Protein AF-A4XQH1-F1 (afdb_monomer)

Radius of gyration: 24.54 Å; Cα contacts (8 Å, |Δi|>4): 370; chains: 1; bounding box: 74×40×65 Å

Organism: Ectopseudomonas mendocina (strain ymp) (NCBI:txid399739)

Sequence (300 aa):
MSRAIDTLPGAAQSHDAGIDNSQALKWLDEQASRHRELLLILDPLAEPNPVQQVFAEGLAEGYVNMYLGTEFAALSSVAPWLINLADSGSECLRSLLDAPARNWGWLASVEGFDLSKCTLHWQERMLIEDGGQRSLYRFQDSRVIAHHLAHLEADQRAILLGPLAAALCWNGETWAAFENPTPGQYLRPFPTPWLDIPDPVPVSRQVRHHNLLQWLWQAYPDETARLAESVHLNDWLEQQLTQAECWGWREPEQIRFLLRHQLLPELSSHPAWSAKAGEHPEQHYLRCRDVIGTAQWAWA

Solvent-accessible surface area (backbone atoms only — not comparable to full-atom values): 17370 Å² total; per-residue (Å²): 141,80,88,83,85,88,77,82,84,72,79,79,77,75,79,82,69,75,79,76,46,66,62,52,54,51,49,52,55,54,36,55,75,68,71,34,48,45,32,38,32,29,21,44,80,18,74,76,44,43,59,62,53,42,56,74,70,68,34,61,73,44,74,46,55,64,21,58,97,48,98,49,40,92,51,47,86,66,29,42,31,43,29,36,49,70,55,95,82,37,68,67,59,51,55,48,64,71,43,51,92,47,40,40,21,35,41,33,28,22,73,77,87,49,70,67,61,54,49,52,57,49,56,73,57,30,63,43,77,56,97,91,43,78,47,74,52,62,68,30,38,14,44,57,40,32,53,38,57,71,75,41,53,68,70,56,34,14,60,74,51,16,59,31,36,29,40,41,23,36,58,85,86,50,66,44,77,46,79,28,88,55,52,35,88,70,64,85,88,69,88,65,70,62,76,74,54,78,68,57,68,72,55,48,51,51,54,51,51,52,53,49,53,52,47,40,55,71,77,37,46,68,47,46,51,59,44,48,76,77,44,62,57,70,63,52,51,51,50,53,51,53,52,31,54,76,50,62,53,77,52,71,67,55,52,54,52,49,52,64,44,51,50,36,76,84,52,51,75,40,75,66,77,59,77,57,92,92,57,50,46,66,60,46,50,53,51,33,52,53,55,53,52,57,54,56,67,77,77,109

Mean predicted aligned error: 10.33 Å

Structure (mmCIF, N/CA/C/O backbone):
data_AF-A4XQH1-F1
#
_entry.id   AF-A4XQH1-F1
#
loop_
_atom_site.group_PDB
_atom_site.id
_atom_site.type_symbol
_atom_site.label_atom_id
_atom_site.label_alt_id
_atom_site.label_comp_id
_atom_site.label_asym_id
_atom_site.label_entity_id
_atom_site.label_seq_id
_atom_site.pdbx_PDB_ins_code
_atom_site.Cartn_x
_atom_site.Cartn_y
_atom_site.Cartn_z
_atom_site.occupancy
_atom_site.B_iso_or_equiv
_atom_site.auth_seq_id
_atom_site.auth_comp_id
_atom_site.auth_asym_id
_atom_site.auth_atom_id
_atom_site.pdbx_PDB_model_num
ATOM 1 N N . MET A 1 1 ? 51.609 18.914 9.834 1.00 30.36 1 MET A N 1
ATOM 2 C CA . MET A 1 1 ? 51.229 19.996 8.891 1.00 30.36 1 MET A CA 1
ATOM 3 C C . MET A 1 1 ? 51.017 19.334 7.536 1.00 30.36 1 MET A C 1
ATOM 5 O O . MET A 1 1 ? 51.879 18.553 7.183 1.00 30.36 1 MET A O 1
ATOM 9 N N . SER A 1 2 ? 49.994 19.537 6.715 1.00 25.75 2 SER A N 1
ATOM 10 C CA . SER A 1 2 ? 48.677 20.176 6.777 1.00 25.75 2 SER A CA 1
ATOM 11 C C . SER A 1 2 ? 48.049 19.908 5.392 1.00 25.75 2 SER A C 1
ATOM 13 O O . SER A 1 2 ? 48.752 20.146 4.416 1.00 25.75 2 SER A O 1
ATOM 15 N N . ARG A 1 3 ? 46.761 19.514 5.340 1.00 23.67 3 ARG A N 1
ATOM 16 C CA . ARG A 1 3 ? 45.811 19.587 4.192 1.00 23.67 3 ARG A CA 1
ATOM 17 C C . ARG A 1 3 ? 46.103 18.703 2.953 1.00 23.67 3 ARG A C 1
ATOM 19 O O . ARG A 1 3 ? 47.250 18.434 2.651 1.00 23.67 3 ARG A O 1
ATOM 26 N N . ALA A 1 4 ? 45.125 18.208 2.190 1.00 24.48 4 ALA A N 1
ATOM 27 C CA . ALA A 1 4 ? 43.692 18.491 2.093 1.00 24.48 4 ALA A CA 1
ATOM 28 C C . ALA A 1 4 ? 42.924 17.210 1.701 1.00 24.48 4 ALA A C 1
ATOM 30 O O . ALA A 1 4 ? 43.428 16.401 0.926 1.00 24.48 4 ALA A O 1
ATOM 31 N N . ILE A 1 5 ? 41.715 17.056 2.242 1.00 28.69 5 ILE A N 1
ATOM 32 C CA . ILE A 1 5 ? 40.691 16.106 1.796 1.00 28.69 5 ILE A CA 1
ATOM 33 C C . ILE A 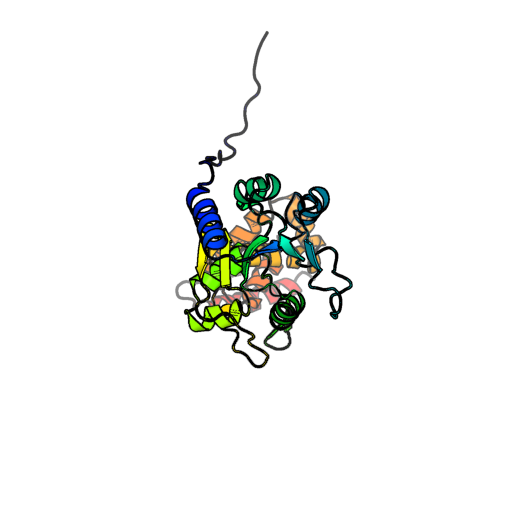1 5 ? 39.740 16.925 0.926 1.00 28.69 5 ILE A C 1
ATOM 35 O O . ILE A 1 5 ? 39.153 17.883 1.431 1.00 28.69 5 ILE A O 1
ATOM 39 N N . ASP A 1 6 ? 39.628 16.579 -0.355 1.00 26.94 6 ASP A N 1
ATOM 40 C CA . ASP A 1 6 ? 38.625 17.164 -1.241 1.00 26.94 6 ASP A CA 1
ATOM 41 C C . ASP A 1 6 ? 37.318 16.380 -1.156 1.00 26.94 6 ASP A C 1
ATOM 43 O O . ASP A 1 6 ? 37.275 15.150 -1.110 1.00 26.94 6 ASP A O 1
ATOM 47 N N . THR A 1 7 ? 36.256 17.165 -1.051 1.00 27.05 7 THR A N 1
ATOM 48 C CA . THR A 1 7 ? 34.908 16.789 -0.642 1.00 27.05 7 THR A CA 1
ATOM 49 C C . THR A 1 7 ? 34.079 16.550 -1.901 1.00 27.05 7 THR A C 1
ATOM 51 O O . THR A 1 7 ? 34.065 17.394 -2.795 1.00 27.05 7 THR A O 1
ATOM 54 N N . LEU A 1 8 ? 33.385 15.413 -1.980 1.00 26.12 8 LEU A N 1
ATOM 55 C CA . LEU A 1 8 ? 32.389 15.153 -3.023 1.00 26.12 8 LEU A CA 1
ATOM 56 C C . LEU A 1 8 ? 31.203 16.130 -2.880 1.00 26.12 8 LEU A C 1
ATOM 58 O O . LEU A 1 8 ? 30.804 16.437 -1.752 1.00 26.12 8 LEU A O 1
ATOM 62 N N . PRO A 1 9 ? 30.618 16.624 -3.985 1.00 30.55 9 PRO A N 1
ATOM 63 C CA . PRO A 1 9 ? 29.538 17.594 -3.925 1.00 30.55 9 PRO A CA 1
ATOM 64 C C . PRO A 1 9 ? 28.197 16.926 -3.588 1.00 30.55 9 PRO A C 1
ATOM 66 O O . PRO A 1 9 ? 27.726 16.046 -4.299 1.00 30.55 9 PRO A O 1
ATOM 69 N N . GLY A 1 10 ? 27.577 17.422 -2.515 1.00 24.92 10 GLY A N 1
ATOM 70 C CA . GLY A 1 10 ? 26.135 17.647 -2.416 1.00 24.92 10 GLY A CA 1
ATOM 71 C C . GLY A 1 10 ? 25.221 16.433 -2.546 1.00 24.92 10 GLY A C 1
ATOM 72 O O . GLY A 1 10 ? 24.449 16.350 -3.495 1.00 24.92 10 GLY A O 1
ATOM 73 N N . ALA A 1 11 ? 25.191 15.580 -1.518 1.00 30.11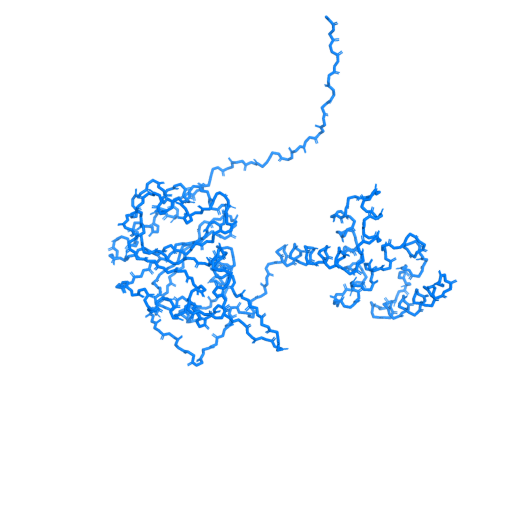 11 ALA A N 1
ATOM 74 C CA . ALA A 1 11 ? 23.929 14.945 -1.154 1.00 30.11 11 ALA A CA 1
ATOM 75 C C . ALA A 1 11 ? 22.918 16.071 -0.897 1.00 30.11 11 ALA A C 1
ATOM 77 O O . ALA A 1 11 ? 23.155 16.935 -0.046 1.00 30.11 11 ALA A O 1
ATOM 78 N N . ALA A 1 12 ? 21.840 16.103 -1.678 1.00 31.53 12 ALA A N 1
ATOM 79 C CA . ALA A 1 12 ? 20.713 16.976 -1.420 1.00 31.53 12 ALA A CA 1
ATOM 80 C C . ALA A 1 12 ? 20.275 16.750 0.031 1.00 31.53 12 ALA A C 1
ATOM 82 O O . ALA A 1 12 ? 19.808 15.672 0.393 1.00 31.53 12 ALA A O 1
ATOM 83 N N . GLN A 1 13 ? 20.496 17.759 0.869 1.00 30.92 13 GLN A N 1
ATOM 84 C CA . GLN A 1 13 ? 19.906 17.836 2.192 1.00 30.92 13 GLN A CA 1
ATOM 85 C C . GLN A 1 13 ? 18.395 17.880 1.976 1.00 30.92 13 GLN A C 1
ATOM 87 O O . GLN A 1 13 ? 17.848 18.906 1.565 1.00 30.92 13 GLN A O 1
ATOM 92 N N . SER A 1 14 ? 17.729 16.748 2.195 1.00 34.84 14 SER A N 1
ATOM 93 C CA . SER A 1 14 ? 16.295 16.726 2.428 1.00 34.84 14 SER A CA 1
ATOM 94 C C . SER A 1 14 ? 16.040 17.648 3.616 1.00 34.84 14 SER A C 1
ATOM 96 O O . SER A 1 14 ? 16.505 17.378 4.723 1.00 34.84 14 SER A O 1
ATOM 98 N N . HIS A 1 15 ? 15.383 18.776 3.360 1.00 34.28 15 HIS A N 1
ATOM 99 C CA . HIS A 1 15 ? 14.863 19.639 4.406 1.00 34.28 15 HIS A CA 1
ATOM 100 C C . HIS A 1 15 ? 13.924 18.798 5.273 1.00 34.28 15 HIS A C 1
ATOM 102 O O . HIS A 1 15 ? 12.833 18.442 4.836 1.00 34.28 15 HIS A O 1
ATOM 108 N N . ASP A 1 16 ? 14.366 18.480 6.485 1.00 39.19 16 ASP A N 1
ATOM 109 C CA . ASP A 1 16 ? 13.540 17.912 7.544 1.00 39.19 16 ASP A CA 1
ATOM 110 C C . ASP A 1 16 ? 12.663 19.046 8.099 1.00 39.19 16 ASP A C 1
ATOM 112 O O . ASP A 1 16 ? 12.921 19.639 9.147 1.00 39.19 16 ASP A O 1
ATOM 116 N N . ALA A 1 17 ? 11.680 19.470 7.301 1.00 52.22 17 ALA A N 1
ATOM 117 C CA . ALA A 1 17 ? 10.546 20.208 7.826 1.00 52.22 17 ALA A CA 1
ATOM 118 C C . ALA A 1 17 ? 9.764 19.197 8.666 1.00 52.22 17 ALA A C 1
ATOM 120 O O . ALA A 1 17 ? 9.204 18.255 8.111 1.00 52.22 17 ALA A O 1
ATOM 121 N N . GLY A 1 18 ? 9.808 19.348 9.994 1.00 69.00 18 GLY A N 1
ATOM 122 C CA . GLY A 1 18 ? 9.152 18.423 10.916 1.00 69.00 18 GLY A CA 1
ATOM 123 C C . GLY A 1 18 ? 7.719 18.131 10.473 1.00 69.00 18 GLY A C 1
ATOM 124 O O . GLY A 1 18 ? 6.972 19.048 10.130 1.00 69.00 18 GLY A O 1
ATOM 125 N N . ILE A 1 19 ? 7.370 16.847 10.433 1.00 81.19 19 ILE A N 1
ATOM 126 C CA . ILE A 1 19 ? 6.056 16.372 9.998 1.00 81.19 19 ILE A CA 1
ATOM 127 C C . ILE A 1 19 ? 4.986 16.999 10.900 1.00 81.19 19 ILE A C 1
ATOM 129 O O . ILE A 1 19 ? 5.032 16.861 12.123 1.00 81.19 19 ILE A O 1
ATOM 133 N N . ASP A 1 20 ? 4.032 17.717 10.301 1.00 88.25 20 ASP A N 1
ATOM 134 C CA . ASP A 1 20 ? 2.927 18.325 11.041 1.00 88.25 20 ASP A CA 1
ATOM 135 C C . ASP A 1 20 ? 1.872 17.268 11.391 1.00 88.25 20 ASP A C 1
ATOM 137 O O . ASP A 1 20 ? 1.108 16.800 10.543 1.00 88.25 20 ASP A O 1
ATOM 141 N N . ASN A 1 21 ? 1.819 16.925 12.676 1.00 91.06 21 ASN A N 1
ATOM 142 C CA . ASN A 1 21 ? 0.888 15.945 13.224 1.00 91.06 21 ASN A CA 1
ATOM 143 C C . ASN A 1 21 ? -0.410 16.548 13.763 1.00 91.06 21 ASN A C 1
ATOM 145 O O . ASN A 1 21 ? -1.250 15.811 14.280 1.00 91.06 21 ASN A O 1
ATOM 149 N N . SER A 1 22 ? -0.629 17.858 13.620 1.00 91.88 22 SER A N 1
ATOM 150 C CA . SER A 1 22 ? -1.836 18.526 14.121 1.00 91.88 22 SER A CA 1
ATOM 151 C C . SER A 1 22 ? -3.127 17.889 13.591 1.00 91.88 22 SER A C 1
ATOM 153 O O . SER A 1 22 ? -4.055 17.639 14.362 1.00 91.88 22 SER A O 1
ATOM 155 N N . GLN A 1 23 ? -3.166 17.545 12.301 1.00 93.69 23 GLN A N 1
ATOM 156 C CA . GLN A 1 23 ? -4.311 16.884 11.670 1.00 93.69 23 GLN A CA 1
ATOM 157 C C . GLN A 1 23 ? -4.538 15.463 12.209 1.00 93.69 23 GLN A C 1
ATOM 159 O O . GLN A 1 23 ? -5.684 15.076 12.438 1.00 93.69 23 GLN A O 1
ATOM 164 N N . ALA A 1 24 ? -3.468 14.695 12.432 1.00 96.38 24 ALA A N 1
ATOM 165 C CA . ALA A 1 24 ? -3.556 13.341 12.974 1.00 96.38 24 ALA A CA 1
ATOM 166 C C . ALA A 1 24 ? -4.056 13.345 14.424 1.00 96.38 24 ALA A C 1
ATOM 168 O O . ALA A 1 24 ? -4.976 12.604 14.765 1.00 96.38 24 ALA A O 1
ATOM 169 N N . LEU A 1 25 ? -3.500 14.226 15.259 1.00 95.56 25 LEU A N 1
ATOM 170 C CA . LEU A 1 25 ? -3.909 14.374 16.656 1.00 95.56 25 LEU A CA 1
ATOM 171 C C . LEU A 1 25 ? -5.368 14.830 16.763 1.00 95.56 25 LEU A C 1
ATOM 173 O O . LEU A 1 25 ? -6.143 14.234 17.505 1.00 95.56 25 LEU A O 1
ATOM 177 N N . LYS A 1 26 ? -5.774 15.809 15.946 1.00 96.12 26 LYS A N 1
ATOM 178 C CA . LYS A 1 26 ? -7.172 16.243 15.872 1.00 96.12 26 LYS A CA 1
ATOM 179 C C . LYS A 1 26 ? -8.103 15.093 15.479 1.00 96.12 26 LYS A C 1
ATOM 181 O O . LYS A 1 26 ? -9.170 14.943 16.066 1.00 96.12 26 LYS A O 1
ATOM 186 N N . TRP A 1 27 ? -7.709 14.278 14.501 1.00 97.62 27 TRP A N 1
ATOM 187 C CA . TRP A 1 27 ? -8.506 13.129 14.079 1.00 97.62 27 TRP A CA 1
ATOM 188 C C . TRP A 1 27 ? -8.670 12.104 15.207 1.00 97.62 27 TRP A C 1
ATOM 190 O O . TRP A 1 27 ? -9.783 11.621 15.410 1.00 97.62 27 TRP A O 1
ATOM 200 N N . LEU A 1 28 ? -7.605 11.811 15.966 1.00 97.12 28 LEU A N 1
ATOM 201 C CA . LEU A 1 28 ? -7.663 10.913 17.127 1.00 97.12 28 LEU A CA 1
ATOM 202 C C . LEU A 1 28 ? -8.639 11.425 18.193 1.00 97.12 28 LEU A C 1
ATOM 204 O O . LEU A 1 28 ? -9.487 10.659 18.655 1.00 97.12 28 LEU A O 1
ATOM 208 N N . ASP A 1 29 ? -8.575 12.717 18.523 1.00 96.12 29 ASP A N 1
ATOM 209 C CA . ASP A 1 29 ? -9.500 13.351 19.470 1.00 96.12 29 ASP A CA 1
ATOM 210 C C . ASP A 1 29 ? -10.956 13.257 18.981 1.00 96.12 29 ASP A C 1
ATOM 212 O O . ASP A 1 29 ? -11.869 12.939 19.750 1.00 96.12 29 ASP A O 1
ATOM 216 N N . GLU A 1 30 ? -11.188 13.473 17.681 1.00 96.62 30 GLU A N 1
ATOM 217 C CA . GLU A 1 30 ? -12.507 13.321 17.063 1.00 96.62 30 GLU A CA 1
ATOM 218 C C . GLU A 1 30 ? -13.021 11.876 17.168 1.00 96.62 30 GLU A C 1
ATOM 220 O O . GL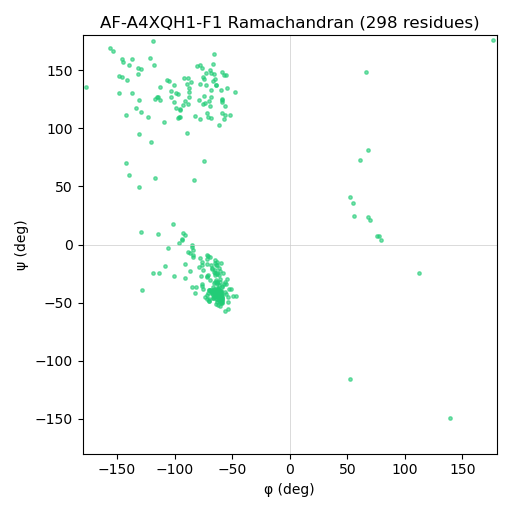U A 1 30 ? -14.188 11.677 17.517 1.00 96.62 30 GLU A O 1
ATOM 225 N N . GLN A 1 31 ? -12.176 10.864 16.938 1.00 96.31 31 GLN A N 1
ATOM 226 C CA . GLN A 1 31 ? -12.592 9.459 17.048 1.00 96.31 31 GLN A CA 1
ATOM 227 C C . GLN A 1 31 ? -12.909 9.073 18.495 1.00 96.31 31 GLN A C 1
ATOM 229 O O . GLN A 1 31 ? -13.944 8.449 18.750 1.00 96.31 31 GLN A O 1
ATOM 234 N N . ALA A 1 32 ? -12.082 9.515 19.446 1.00 94.44 32 ALA A N 1
ATOM 235 C CA . ALA A 1 32 ? -12.314 9.305 20.870 1.00 94.44 32 ALA A CA 1
ATOM 236 C C . ALA A 1 32 ? -13.629 9.957 21.330 1.00 94.44 32 ALA A C 1
ATOM 238 O O . ALA A 1 32 ? -14.421 9.327 22.033 1.00 94.44 32 ALA A O 1
ATOM 239 N N . SER A 1 33 ? -13.920 11.182 20.871 1.00 95.56 33 SER A N 1
ATOM 240 C CA . SER A 1 33 ? -15.170 11.890 21.195 1.00 95.56 33 SER A CA 1
ATOM 241 C C . SER A 1 33 ? -16.431 11.189 20.673 1.00 95.56 33 SER A C 1
ATOM 243 O O . SER A 1 33 ? -17.515 11.368 21.225 1.00 95.56 33 SER A O 1
ATOM 245 N N . ARG A 1 34 ? -16.290 10.373 19.620 1.00 95.31 34 ARG A N 1
ATOM 246 C CA . ARG A 1 34 ? -17.363 9.555 19.037 1.00 95.31 34 ARG A CA 1
ATOM 247 C C . ARG A 1 34 ? -17.406 8.135 19.603 1.00 95.31 34 ARG A C 1
ATOM 249 O O . ARG A 1 34 ? -18.203 7.335 19.125 1.00 95.31 34 ARG A O 1
ATOM 256 N N . HIS A 1 35 ? -16.573 7.824 20.599 1.00 93.88 35 HIS A N 1
ATOM 257 C CA . HIS A 1 35 ? -16.445 6.489 21.189 1.00 93.88 35 HIS A CA 1
ATOM 258 C C . HIS A 1 35 ? -16.143 5.396 20.152 1.00 93.88 35 HIS A C 1
ATOM 260 O O . HIS A 1 35 ? -16.642 4.276 20.258 1.00 93.88 35 HIS A O 1
ATOM 266 N N . ARG A 1 36 ? -15.350 5.734 19.129 1.00 95.12 36 ARG A N 1
ATOM 267 C CA . ARG A 1 36 ? -14.917 4.782 18.104 1.00 95.12 36 ARG A CA 1
ATOM 268 C C . ARG A 1 36 ? -13.628 4.099 18.536 1.00 95.12 36 ARG A C 1
ATOM 270 O O . ARG A 1 36 ? -12.715 4.750 19.039 1.00 95.12 36 ARG A O 1
ATOM 277 N N . GLU A 1 37 ? -13.555 2.798 18.296 1.00 95.31 37 GLU A N 1
ATOM 278 C CA . GLU A 1 37 ? -12.337 2.012 18.491 1.00 95.31 37 GLU A CA 1
ATOM 279 C C . GLU A 1 37 ? -11.362 2.272 17.339 1.00 95.31 37 GLU A C 1
ATOM 281 O O . GLU A 1 37 ? -11.790 2.592 16.224 1.00 95.31 37 GLU A O 1
ATOM 286 N N . LEU A 1 38 ? -10.059 2.144 17.602 1.00 96.81 38 LEU A N 1
ATOM 287 C CA . LEU A 1 38 ? -9.015 2.352 16.602 1.00 96.81 38 LEU A CA 1
ATOM 288 C C . LEU A 1 38 ? -8.454 1.022 16.111 1.00 96.81 38 LEU A C 1
ATOM 290 O O . LEU A 1 38 ? -8.054 0.164 16.892 1.00 96.81 38 LEU A O 1
ATOM 294 N N . LEU A 1 39 ? -8.353 0.898 14.795 1.00 97.31 39 LEU A N 1
ATOM 295 C CA . LEU A 1 39 ? -7.770 -0.241 14.107 1.00 97.31 39 LEU A CA 1
ATOM 296 C C . LEU A 1 39 ? -6.500 0.212 13.385 1.00 97.31 39 LEU A C 1
ATOM 298 O O . LEU A 1 39 ? -6.531 1.144 12.584 1.00 97.31 39 LEU A O 1
ATOM 302 N N . LEU A 1 40 ? -5.389 -0.469 13.632 1.00 97.88 40 LEU A N 1
ATOM 303 C CA . LEU A 1 40 ? -4.178 -0.347 12.831 1.00 97.88 40 LEU A CA 1
ATOM 304 C C . LEU A 1 40 ? -4.240 -1.320 11.658 1.00 97.88 40 LEU A C 1
ATOM 306 O O . LEU A 1 40 ? -4.493 -2.510 11.851 1.00 97.88 40 LEU A O 1
ATOM 310 N N . ILE A 1 41 ? -3.959 -0.817 10.458 1.00 98.44 41 ILE A N 1
ATOM 311 C CA . ILE A 1 41 ? -3.707 -1.622 9.267 1.00 98.44 41 ILE A CA 1
ATOM 312 C C . ILE A 1 41 ? -2.220 -1.490 8.966 1.00 98.44 41 ILE A C 1
ATOM 314 O O . ILE A 1 41 ? -1.784 -0.433 8.518 1.00 98.44 41 ILE A O 1
ATOM 318 N N . LEU A 1 42 ? -1.440 -2.531 9.255 1.00 98.19 42 LEU A N 1
ATOM 319 C CA . LEU A 1 42 ? 0.022 -2.468 9.232 1.00 98.19 42 LEU A CA 1
ATOM 320 C C . LEU A 1 42 ? 0.628 -3.190 8.033 1.00 98.19 42 LEU A C 1
ATOM 322 O O . LEU A 1 42 ? 0.198 -4.289 7.668 1.00 98.19 42 LEU A O 1
ATOM 326 N N . ASP A 1 43 ? 1.686 -2.589 7.492 1.00 97.44 43 ASP A N 1
ATOM 327 C CA . ASP A 1 43 ? 2.582 -3.204 6.521 1.00 97.44 43 ASP A CA 1
ATOM 328 C C . ASP A 1 43 ? 3.822 -3.771 7.242 1.00 97.44 43 ASP A C 1
ATOM 330 O O . ASP A 1 43 ? 4.660 -2.998 7.717 1.00 97.44 43 ASP A O 1
ATOM 334 N N . PRO A 1 44 ? 3.982 -5.106 7.350 1.00 95.12 44 PRO A N 1
ATOM 335 C CA . PRO A 1 44 ? 5.157 -5.697 7.994 1.00 95.12 44 PRO A CA 1
ATOM 336 C C . PRO A 1 44 ? 6.456 -5.497 7.197 1.00 95.12 44 PRO A C 1
ATOM 338 O O . PRO A 1 44 ? 7.522 -5.816 7.721 1.00 95.12 44 PRO A O 1
ATOM 341 N N . LEU A 1 45 ? 6.383 -5.021 5.948 1.00 92.94 45 LEU A N 1
ATOM 342 C CA . LEU A 1 45 ? 7.552 -4.723 5.116 1.00 92.94 45 LEU A CA 1
ATOM 343 C C . LEU A 1 45 ? 8.145 -3.335 5.383 1.00 92.94 45 LEU A C 1
ATOM 345 O O . LEU A 1 45 ? 9.213 -3.023 4.856 1.00 92.94 45 LEU A O 1
ATOM 349 N N . ALA A 1 46 ? 7.467 -2.491 6.164 1.00 92.44 46 ALA A N 1
ATOM 350 C CA . ALA A 1 46 ? 8.043 -1.231 6.608 1.00 92.44 46 ALA A CA 1
ATOM 351 C C . ALA A 1 46 ? 9.197 -1.476 7.590 1.00 92.44 46 ALA A C 1
ATOM 353 O O . ALA A 1 46 ? 9.168 -2.424 8.373 1.00 92.44 46 ALA A O 1
ATOM 354 N N . GLU A 1 47 ? 10.197 -0.594 7.564 1.00 87.38 47 GLU A N 1
ATOM 355 C CA . GLU A 1 47 ? 11.378 -0.688 8.423 1.00 87.38 47 GLU A CA 1
ATOM 356 C C . GLU A 1 47 ? 11.467 0.523 9.374 1.00 87.38 47 GLU A C 1
ATOM 358 O O . GLU A 1 47 ? 11.463 1.673 8.912 1.00 87.38 47 GLU A O 1
ATOM 363 N N . PRO A 1 48 ? 11.569 0.307 10.702 1.00 91.69 48 PRO A N 1
ATOM 364 C CA . PRO A 1 48 ? 11.478 -0.987 11.389 1.00 91.69 48 PRO A CA 1
ATOM 365 C C . PRO A 1 48 ? 10.069 -1.597 11.295 1.00 91.69 48 PRO A C 1
ATOM 367 O O . PRO A 1 48 ? 9.089 -0.861 11.173 1.00 91.69 48 PRO A O 1
ATOM 370 N N . ASN A 1 49 ? 9.973 -2.927 11.406 1.00 94.62 49 ASN A N 1
ATOM 371 C CA . ASN A 1 49 ? 8.698 -3.645 11.319 1.00 94.62 49 ASN A CA 1
ATOM 372 C C . ASN A 1 49 ? 7.705 -3.171 12.408 1.00 94.62 49 ASN A C 1
ATOM 374 O O . ASN A 1 49 ? 7.917 -3.449 13.596 1.00 94.62 49 ASN A O 1
ATOM 378 N N . PRO A 1 50 ? 6.590 -2.513 12.028 1.00 95.81 50 PRO A N 1
ATOM 379 C CA . PRO A 1 50 ? 5.672 -1.898 12.984 1.00 95.81 50 PRO A CA 1
ATOM 380 C C . PRO A 1 50 ? 4.871 -2.933 13.778 1.00 95.81 50 PRO A C 1
ATOM 382 O O . PRO A 1 50 ? 4.480 -2.673 14.913 1.00 95.81 50 PRO A O 1
ATOM 385 N N . VAL A 1 51 ? 4.663 -4.130 13.222 1.00 96.62 51 VAL A N 1
ATOM 386 C CA . VAL A 1 51 ? 3.959 -5.219 13.907 1.00 96.62 51 VAL A CA 1
ATOM 387 C C . VAL A 1 51 ? 4.757 -5.642 15.138 1.00 96.62 51 VAL A C 1
ATOM 389 O O . VAL A 1 51 ? 4.205 -5.722 16.230 1.00 96.62 51 VAL A O 1
ATOM 392 N N . GLN A 1 52 ? 6.073 -5.838 15.002 1.00 94.75 52 GLN A N 1
ATOM 393 C CA . GLN A 1 52 ? 6.923 -6.220 16.136 1.00 94.75 52 GLN A CA 1
ATOM 394 C C . GLN A 1 52 ? 6.878 -5.182 17.261 1.00 94.75 52 GLN A C 1
ATOM 396 O O . GLN A 1 52 ? 6.769 -5.557 18.427 1.00 94.75 52 GLN A O 1
ATOM 401 N N . GLN A 1 53 ? 6.912 -3.895 16.909 1.00 93.25 53 GLN A N 1
ATOM 402 C CA . GLN A 1 53 ? 6.830 -2.802 17.874 1.00 93.25 53 GLN A CA 1
ATOM 403 C C . GLN A 1 53 ? 5.488 -2.806 18.623 1.00 93.25 53 GLN A C 1
ATOM 405 O O . GLN A 1 53 ? 5.473 -2.799 19.849 1.00 93.25 53 GLN A O 1
ATOM 410 N N . VAL A 1 54 ? 4.364 -2.893 17.904 1.00 95.44 54 VAL A N 1
ATOM 411 C CA . VAL A 1 54 ? 3.013 -2.894 18.498 1.00 95.44 54 VAL A CA 1
ATOM 412 C C . VAL A 1 54 ? 2.801 -4.086 19.438 1.00 95.44 54 VAL A C 1
ATOM 414 O O . VAL A 1 54 ? 2.221 -3.931 20.514 1.00 95.44 54 VAL A O 1
ATOM 417 N N . PHE A 1 55 ? 3.296 -5.273 19.070 1.00 95.56 55 PHE A N 1
ATOM 418 C CA . PHE A 1 55 ? 3.219 -6.459 19.928 1.00 95.56 55 PHE A CA 1
ATOM 419 C C . PHE A 1 55 ? 4.132 -6.366 21.157 1.00 95.56 55 PHE A C 1
ATOM 421 O O . PHE A 1 55 ? 3.724 -6.787 22.238 1.00 95.56 55 PHE A O 1
ATOM 428 N N . ALA A 1 56 ? 5.343 -5.817 21.017 1.00 93.88 56 ALA A N 1
ATOM 429 C CA . ALA A 1 56 ? 6.274 -5.651 22.135 1.00 93.88 56 ALA A CA 1
ATOM 430 C C . ALA A 1 56 ? 5.729 -4.703 23.217 1.00 93.88 56 ALA A C 1
ATOM 432 O O . ALA A 1 56 ? 5.956 -4.933 24.402 1.00 93.88 56 ALA A O 1
ATOM 433 N N . GLU A 1 57 ? 4.968 -3.689 22.806 1.00 92.50 57 GLU A N 1
ATOM 434 C CA . GLU A 1 57 ? 4.331 -2.697 23.684 1.00 92.50 57 GLU A CA 1
ATOM 435 C C . GLU A 1 57 ? 2.977 -3.169 24.249 1.00 92.50 57 GLU A C 1
ATOM 437 O O . GLU A 1 57 ? 2.323 -2.449 24.999 1.00 92.50 57 GLU A O 1
ATOM 442 N N . GLY A 1 58 ? 2.526 -4.382 23.899 1.00 92.44 58 GLY A N 1
ATOM 443 C CA . GLY A 1 58 ? 1.277 -4.951 24.415 1.00 92.44 58 GLY A CA 1
ATOM 444 C C . GLY A 1 58 ? 0.008 -4.243 23.929 1.00 92.44 58 GLY A C 1
ATOM 445 O O . GLY A 1 58 ? -1.024 -4.332 24.586 1.00 92.44 58 GLY A O 1
ATOM 446 N N . LEU A 1 59 ? 0.065 -3.553 22.786 1.00 92.00 59 LEU A N 1
ATOM 447 C CA . LEU A 1 59 ? -1.038 -2.726 22.279 1.00 92.00 59 LEU A CA 1
ATOM 448 C C . LEU A 1 59 ? -2.071 -3.489 21.437 1.00 92.00 59 LEU A C 1
ATOM 450 O O . LEU A 1 59 ? -3.092 -2.919 21.054 1.00 92.00 59 LEU A O 1
ATOM 454 N N . ALA A 1 60 ? -1.807 -4.758 21.129 1.00 93.56 60 ALA A N 1
ATOM 455 C CA . ALA A 1 60 ? -2.658 -5.594 20.292 1.00 93.56 60 ALA A CA 1
ATOM 456 C C . ALA A 1 60 ? -3.720 -6.346 21.120 1.00 93.56 60 ALA A C 1
ATOM 458 O O . ALA A 1 60 ? -3.448 -7.433 21.630 1.00 93.56 60 ALA A O 1
ATOM 459 N N . GLU A 1 61 ? -4.942 -5.809 21.211 1.00 88.69 61 GLU A N 1
ATOM 460 C CA . GLU A 1 61 ? -6.057 -6.464 21.928 1.00 88.69 61 GLU A CA 1
ATOM 461 C C . GLU A 1 61 ? -6.760 -7.541 21.099 1.00 88.69 61 GLU A C 1
ATOM 463 O O . GLU A 1 61 ? -7.162 -8.585 21.612 1.00 88.69 61 GLU A O 1
ATOM 468 N N . GLY A 1 62 ? -6.888 -7.306 19.796 1.00 92.50 62 GLY A N 1
ATOM 469 C CA . GLY A 1 62 ? -7.455 -8.254 18.847 1.00 92.50 62 GLY A CA 1
ATOM 470 C C . GLY A 1 62 ? -6.788 -8.073 17.499 1.00 92.50 62 GLY A C 1
ATOM 471 O O . GLY A 1 62 ? -6.673 -6.951 17.022 1.00 92.50 62 GLY A O 1
ATOM 472 N N . TYR A 1 63 ? -6.321 -9.153 16.884 1.00 96.50 63 TYR A N 1
ATOM 473 C CA . TYR A 1 63 ? -5.539 -9.047 15.659 1.00 96.50 63 TYR A CA 1
ATOM 474 C C . TYR A 1 63 ? -5.792 -10.190 14.687 1.00 96.50 63 TYR A C 1
ATOM 476 O O . TYR A 1 63 ? -6.181 -11.294 15.068 1.00 96.50 63 TYR A O 1
ATOM 484 N N . VAL A 1 64 ? -5.509 -9.926 13.416 1.00 97.38 64 VAL A N 1
ATOM 485 C CA . VAL A 1 64 ? -5.507 -10.934 12.361 1.00 97.38 64 VAL A CA 1
ATOM 486 C C . VAL A 1 64 ? -4.361 -10.671 11.393 1.00 97.38 64 VAL A C 1
ATOM 488 O O . VAL A 1 64 ? -4.063 -9.529 11.043 1.00 97.38 64 VAL A O 1
ATOM 491 N N . ASN A 1 65 ? -3.737 -11.753 10.941 1.00 97.62 65 ASN A N 1
ATOM 492 C CA . ASN A 1 65 ? -2.849 -11.749 9.790 1.00 97.62 65 ASN A CA 1
ATOM 493 C C . ASN A 1 65 ? -3.677 -12.107 8.553 1.00 97.62 65 ASN A C 1
ATOM 495 O O . ASN A 1 65 ? -4.268 -13.185 8.490 1.00 97.62 65 ASN A O 1
ATOM 499 N N . MET A 1 66 ? -3.723 -11.205 7.579 1.00 97.38 66 MET A N 1
ATOM 500 C CA . MET A 1 66 ? -4.726 -11.240 6.514 1.00 97.38 66 MET A CA 1
ATOM 501 C C . MET A 1 66 ? -4.598 -12.418 5.547 1.00 97.38 66 MET A C 1
ATOM 503 O O . MET A 1 66 ? -5.580 -12.778 4.897 1.00 97.38 66 MET A O 1
ATOM 507 N N . TYR A 1 67 ? -3.423 -13.047 5.472 1.00 96.81 67 TYR A N 1
ATOM 508 C CA . TYR A 1 67 ? -3.206 -14.209 4.609 1.00 96.81 67 TYR A CA 1
ATOM 509 C C . TYR A 1 67 ? -3.480 -15.541 5.308 1.00 96.81 67 TYR A C 1
ATOM 511 O O . TYR A 1 67 ? -3.671 -16.554 4.627 1.00 96.81 67 TYR A O 1
ATOM 519 N N . LEU A 1 68 ? -3.538 -15.576 6.643 1.00 94.62 68 LEU A N 1
ATOM 520 C CA . LEU A 1 68 ? -3.910 -16.798 7.353 1.00 94.62 68 LEU A CA 1
ATOM 521 C C . LEU A 1 68 ? -5.356 -17.189 7.022 1.00 94.62 68 LEU A C 1
ATOM 523 O O . LEU A 1 68 ? -6.252 -16.352 6.961 1.00 94.62 68 LEU A O 1
ATOM 527 N N . GLY A 1 69 ? -5.575 -18.484 6.787 1.00 90.75 69 GLY A N 1
ATOM 528 C CA . GLY A 1 69 ? -6.878 -19.002 6.355 1.00 90.75 69 GLY A CA 1
ATOM 529 C C . GLY A 1 69 ? -7.200 -18.770 4.873 1.00 90.75 69 GLY A C 1
ATOM 530 O O . GLY A 1 69 ? -8.311 -19.073 4.451 1.00 90.75 69 GLY A O 1
ATOM 531 N N . THR A 1 70 ? -6.243 -18.279 4.079 1.00 94.56 70 THR A N 1
ATOM 532 C CA . THR A 1 70 ? -6.377 -18.091 2.623 1.00 94.56 70 THR A CA 1
ATOM 533 C C . THR A 1 70 ? -5.352 -18.937 1.858 1.00 94.56 70 THR A C 1
ATOM 535 O O . THR A 1 70 ? -4.460 -19.543 2.455 1.00 94.56 70 THR A O 1
ATOM 538 N N . GLU A 1 71 ? -5.425 -18.950 0.523 1.00 93.94 71 GLU A N 1
ATOM 539 C CA . GLU A 1 71 ? -4.415 -19.610 -0.326 1.00 93.94 71 GLU A CA 1
ATOM 540 C C . GLU A 1 71 ? -3.010 -18.982 -0.209 1.00 93.94 71 GLU A C 1
ATOM 542 O O . GLU A 1 71 ? -2.019 -19.605 -0.581 1.00 93.94 71 GLU A O 1
ATOM 547 N N . PHE A 1 72 ? -2.905 -17.776 0.361 1.00 94.94 72 PHE A N 1
ATOM 548 C CA . PHE A 1 72 ? -1.653 -17.033 0.518 1.00 94.94 72 PHE A CA 1
ATOM 549 C C . PHE A 1 72 ? -0.965 -17.280 1.863 1.00 94.94 72 PHE A C 1
ATOM 551 O O . PHE A 1 72 ? -0.000 -16.593 2.188 1.00 94.94 72 PHE A O 1
ATOM 558 N N . ALA A 1 73 ? -1.418 -18.258 2.656 1.00 95.38 73 ALA A N 1
ATOM 559 C CA . ALA A 1 73 ? -0.891 -18.517 3.999 1.00 95.38 73 ALA A CA 1
ATOM 560 C C . ALA A 1 73 ? 0.637 -18.727 4.041 1.00 95.38 73 ALA A C 1
ATOM 562 O O . ALA A 1 73 ? 1.277 -18.370 5.026 1.00 95.38 73 ALA A O 1
ATOM 563 N N . ALA A 1 74 ? 1.243 -19.242 2.964 1.00 95.25 74 ALA A N 1
ATOM 564 C CA . ALA A 1 74 ? 2.698 -19.387 2.847 1.00 95.25 74 ALA A CA 1
ATOM 565 C C . ALA A 1 74 ? 3.463 -18.043 2.846 1.00 95.25 74 ALA A C 1
ATOM 567 O O . ALA A 1 74 ? 4.663 -18.022 3.101 1.00 95.25 74 ALA A O 1
ATOM 568 N N . LEU A 1 75 ? 2.777 -16.928 2.580 1.00 93.31 75 LEU A N 1
ATOM 569 C CA . LEU A 1 75 ? 3.313 -15.565 2.556 1.00 93.31 75 LEU A CA 1
ATOM 570 C C . LEU A 1 75 ? 2.973 -14.782 3.837 1.00 93.31 75 LEU A C 1
ATOM 572 O O . LEU A 1 75 ? 3.045 -13.555 3.850 1.00 93.31 75 LEU A O 1
ATOM 576 N N . SER A 1 76 ? 2.585 -15.456 4.925 1.00 94.31 76 SER A N 1
ATOM 577 C CA . SER A 1 76 ? 2.124 -14.799 6.157 1.00 94.31 76 SER A CA 1
ATOM 578 C C . SER A 1 76 ? 3.146 -13.840 6.780 1.00 94.31 76 SER A C 1
ATOM 580 O O . SER A 1 76 ? 2.752 -12.913 7.483 1.00 94.31 76 SER A O 1
ATOM 582 N N . SER A 1 77 ? 4.446 -14.028 6.526 1.00 93.00 77 SER A N 1
ATOM 583 C CA . SER A 1 77 ? 5.510 -13.135 7.011 1.00 93.00 77 SER A CA 1
ATOM 584 C C . SER A 1 77 ? 5.437 -11.722 6.428 1.00 93.00 77 SER A C 1
ATOM 586 O O . SER A 1 77 ? 5.915 -10.787 7.061 1.00 93.00 77 SER A O 1
ATOM 588 N N . VAL A 1 78 ? 4.827 -11.566 5.251 1.00 92.31 78 VAL A N 1
ATOM 589 C CA . VAL A 1 78 ? 4.678 -10.283 4.544 1.00 92.31 78 VAL A CA 1
ATOM 590 C C . VAL A 1 78 ? 3.216 -9.841 4.442 1.00 92.31 78 VAL A C 1
ATOM 592 O O . VAL A 1 78 ? 2.890 -8.902 3.721 1.00 92.31 78 VAL A O 1
ATOM 595 N N . ALA A 1 79 ? 2.316 -10.541 5.131 1.00 96.00 79 ALA A N 1
ATOM 596 C CA . ALA A 1 79 ? 0.889 -10.273 5.074 1.00 96.00 79 ALA A CA 1
ATOM 597 C C . ALA A 1 79 ? 0.511 -9.014 5.866 1.00 96.00 79 ALA A C 1
ATOM 599 O O . ALA A 1 79 ? 1.037 -8.813 6.963 1.00 96.00 79 ALA A O 1
ATOM 600 N N . PRO A 1 80 ? -0.464 -8.225 5.389 1.00 97.50 80 PRO A N 1
ATOM 601 C CA . PRO A 1 80 ? -1.043 -7.147 6.178 1.00 97.50 80 PRO A CA 1
ATOM 602 C C . PRO A 1 80 ? -1.587 -7.641 7.519 1.00 97.50 80 PRO A C 1
ATOM 604 O O . PRO A 1 80 ? -2.149 -8.740 7.607 1.00 97.50 80 PRO A O 1
ATOM 607 N N . TRP A 1 81 ? -1.477 -6.800 8.543 1.00 98.25 81 TRP A N 1
ATOM 608 C CA . TRP A 1 81 ? -2.077 -7.053 9.853 1.00 98.25 81 TRP A CA 1
ATOM 609 C C . TRP A 1 81 ? -3.189 -6.054 10.132 1.00 98.25 81 TRP A C 1
ATOM 611 O O . TRP A 1 81 ? -2.998 -4.859 9.921 1.00 98.25 81 TRP A O 1
ATOM 621 N N . LEU A 1 82 ? -4.322 -6.538 10.645 1.00 97.88 82 LEU A N 1
ATOM 622 C CA . LEU A 1 82 ? -5.314 -5.680 11.296 1.00 97.88 82 LEU A CA 1
ATOM 623 C C . LEU A 1 82 ? -5.181 -5.873 12.802 1.00 97.88 82 LEU A C 1
ATOM 625 O O . LEU A 1 82 ? -5.209 -7.016 13.260 1.00 97.88 82 LEU A O 1
ATOM 629 N N . ILE A 1 83 ? -5.029 -4.788 13.557 1.00 97.19 83 ILE A N 1
ATOM 630 C CA . ILE A 1 83 ? -4.845 -4.820 15.014 1.00 97.19 83 ILE A CA 1
ATOM 631 C C . ILE A 1 83 ? -5.761 -3.791 15.684 1.00 97.19 83 ILE A C 1
ATOM 633 O O . ILE A 1 83 ? -5.613 -2.597 15.440 1.00 97.19 83 ILE A O 1
ATOM 637 N N . ASN A 1 84 ? -6.692 -4.243 16.526 1.00 95.88 84 ASN A N 1
ATOM 638 C CA . ASN A 1 84 ? -7.437 -3.371 17.432 1.00 95.88 84 ASN A CA 1
ATOM 639 C C . ASN A 1 84 ? -6.486 -2.825 18.489 1.00 95.88 84 ASN A C 1
ATOM 641 O O . ASN A 1 84 ? -5.770 -3.598 19.138 1.00 95.88 84 ASN A O 1
ATOM 645 N N . LEU A 1 85 ? -6.479 -1.508 18.632 1.00 93.69 85 LEU A N 1
ATOM 646 C CA . LEU A 1 85 ? -5.543 -0.809 19.487 1.00 93.69 85 LEU A CA 1
ATOM 647 C C . LEU A 1 85 ? -6.119 -0.639 20.894 1.00 93.69 85 LEU A C 1
ATOM 649 O O . LEU A 1 85 ? -7.157 -0.005 21.059 1.00 93.69 85 LEU A O 1
ATOM 653 N N . ALA A 1 86 ? -5.388 -1.133 21.896 1.00 87.69 86 ALA A N 1
ATOM 654 C CA . ALA A 1 86 ? -5.758 -1.022 23.310 1.00 87.69 86 ALA A CA 1
ATOM 655 C C . ALA A 1 86 ? -5.837 0.429 23.810 1.00 87.69 86 ALA A C 1
ATOM 657 O O . ALA A 1 86 ? -6.706 0.803 24.596 1.00 87.69 86 ALA A O 1
ATOM 658 N N . ASP A 1 87 ? -4.872 1.246 23.378 1.00 86.12 87 ASP A N 1
ATOM 659 C CA . ASP A 1 87 ? -4.659 2.595 23.891 1.00 86.12 87 ASP A CA 1
ATOM 660 C C . ASP A 1 87 ? -4.241 3.560 22.774 1.00 86.12 87 ASP A C 1
ATOM 662 O O . ASP A 1 87 ? -3.123 3.511 22.242 1.00 86.12 87 ASP A O 1
ATOM 666 N N . SER A 1 88 ? -5.146 4.490 22.457 1.00 84.38 88 SER A N 1
ATOM 667 C CA . SER A 1 88 ? -4.932 5.578 21.500 1.00 84.38 88 SER A CA 1
ATOM 668 C C . SER A 1 88 ? -3.973 6.665 22.005 1.00 84.38 88 SER A C 1
ATOM 670 O O . SER A 1 88 ? -3.596 7.550 21.243 1.00 84.38 88 SER A O 1
ATOM 672 N N . GLY A 1 89 ? -3.593 6.641 23.285 1.00 85.50 89 GLY A N 1
ATOM 673 C CA . GLY A 1 89 ? -2.654 7.570 23.914 1.00 85.50 89 GLY A CA 1
ATOM 674 C C . GLY A 1 89 ? -1.210 7.067 23.997 1.00 85.50 89 GLY A C 1
ATOM 675 O O . GLY A 1 89 ? -0.359 7.787 24.534 1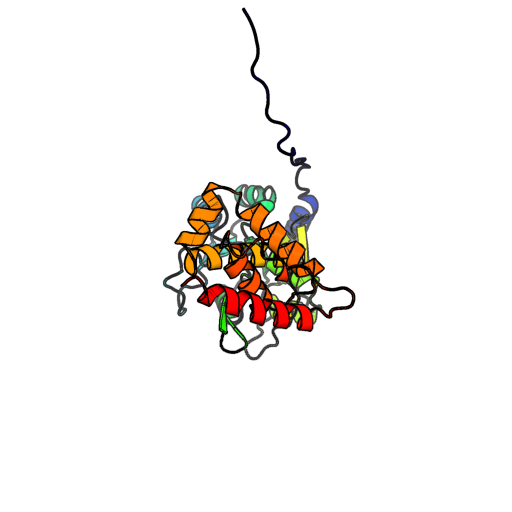.00 85.50 89 GLY A O 1
ATOM 676 N N . SER A 1 90 ? -0.928 5.866 23.484 1.00 91.19 90 SER A N 1
ATOM 677 C CA . SER A 1 90 ? 0.370 5.202 23.626 1.00 91.19 90 SER A CA 1
ATOM 678 C C . SER A 1 90 ? 1.516 5.931 22.909 1.00 91.19 90 SER A C 1
ATOM 680 O O . SER A 1 90 ? 1.353 6.524 21.839 1.00 91.19 90 SER A O 1
ATOM 682 N N . GLU A 1 91 ? 2.722 5.866 23.483 1.00 91.69 91 GLU A N 1
ATOM 683 C CA . GLU A 1 91 ? 3.925 6.443 22.862 1.00 91.69 91 GLU A CA 1
ATOM 684 C C . GLU A 1 91 ? 4.290 5.748 21.545 1.00 91.69 91 GLU A C 1
ATOM 686 O O . GLU A 1 91 ? 4.758 6.402 20.615 1.00 91.69 91 GLU A O 1
ATOM 691 N N . CYS A 1 92 ? 4.010 4.447 21.425 1.00 93.12 92 CYS A N 1
ATOM 692 C CA . CYS A 1 92 ? 4.186 3.714 20.175 1.00 93.12 92 CYS A CA 1
ATOM 693 C C . CYS A 1 92 ? 3.334 4.307 19.048 1.00 93.12 92 CYS A C 1
ATOM 695 O O . CYS A 1 92 ? 3.868 4.568 17.970 1.00 93.12 92 CYS A O 1
ATOM 697 N N . LEU A 1 93 ? 2.050 4.599 19.300 1.00 94.62 93 LEU A N 1
ATOM 698 C CA . LEU A 1 93 ? 1.202 5.245 18.301 1.00 94.62 93 LEU A CA 1
ATOM 699 C C . LEU A 1 93 ? 1.751 6.622 17.911 1.00 94.62 93 LEU A C 1
ATOM 701 O O . LEU A 1 93 ? 1.822 6.933 16.724 1.00 94.62 93 LEU A O 1
ATOM 705 N N . ARG A 1 94 ? 2.192 7.427 18.887 1.00 93.69 94 ARG A N 1
ATOM 706 C CA . ARG A 1 94 ? 2.820 8.729 18.603 1.00 93.69 94 ARG A CA 1
ATOM 707 C C . ARG A 1 94 ? 4.057 8.579 17.719 1.00 93.69 94 ARG A C 1
ATOM 709 O O . ARG A 1 94 ? 4.161 9.269 16.716 1.00 93.69 94 ARG A O 1
ATOM 716 N N . SER A 1 95 ? 4.930 7.616 18.015 1.00 93.75 95 SER A N 1
ATOM 717 C CA . SER A 1 95 ? 6.121 7.353 17.202 1.00 93.75 95 SER A CA 1
ATOM 718 C C . SER A 1 95 ? 5.787 6.938 15.767 1.00 93.75 95 SER A C 1
ATOM 720 O O . SER A 1 95 ? 6.541 7.277 14.854 1.00 93.75 95 SER A O 1
ATOM 722 N N . LEU A 1 96 ? 4.693 6.201 15.555 1.00 95.44 96 LEU A N 1
ATOM 723 C CA . LEU A 1 96 ? 4.204 5.887 14.213 1.00 95.44 96 LEU A CA 1
ATOM 724 C C . LEU A 1 96 ? 3.720 7.166 13.510 1.00 95.44 96 LEU A C 1
ATOM 726 O O . LEU A 1 96 ? 4.102 7.426 12.365 1.00 95.44 96 LEU A O 1
ATOM 730 N N . LEU A 1 97 ? 2.946 8.003 14.204 1.00 95.88 97 LEU A N 1
ATOM 731 C CA . LEU A 1 97 ? 2.465 9.278 13.670 1.00 95.88 97 LEU A CA 1
ATOM 732 C C . LEU A 1 97 ? 3.590 10.277 13.364 1.00 95.88 97 LEU A C 1
ATOM 734 O O . LEU A 1 97 ? 3.461 11.063 12.433 1.00 95.88 97 LEU A O 1
ATOM 738 N N . ASP A 1 98 ? 4.699 10.240 14.098 1.00 94.94 98 ASP A N 1
ATOM 739 C CA . ASP A 1 98 ? 5.881 11.083 13.871 1.00 94.94 98 ASP A CA 1
ATOM 740 C C . ASP A 1 98 ? 6.739 10.613 12.682 1.00 94.94 98 ASP A C 1
ATOM 742 O O . ASP A 1 98 ? 7.582 11.363 12.195 1.00 94.94 98 ASP A O 1
ATOM 746 N N . ALA A 1 99 ? 6.533 9.387 12.184 1.00 93.81 99 ALA A N 1
ATOM 747 C CA . ALA A 1 99 ? 7.324 8.809 11.095 1.00 93.81 99 ALA A CA 1
ATOM 748 C C . ALA A 1 99 ? 6.490 8.181 9.951 1.00 93.81 99 ALA A C 1
ATOM 750 O O . ALA A 1 99 ? 6.794 7.064 9.513 1.00 93.81 99 ALA A O 1
ATOM 751 N N . PRO A 1 100 ? 5.473 8.866 9.395 1.00 93.75 100 PRO A N 1
ATOM 752 C CA . PRO A 1 100 ? 4.608 8.308 8.358 1.00 93.75 100 PRO A CA 1
ATOM 753 C C . PRO A 1 100 ? 5.318 8.005 7.042 1.00 93.75 100 PRO A C 1
ATOM 755 O O . PRO A 1 100 ? 4.914 7.091 6.327 1.00 93.75 100 PRO A O 1
ATOM 758 N N . ALA A 1 101 ? 6.418 8.704 6.743 1.00 88.94 101 ALA A N 1
ATOM 759 C CA . ALA A 1 101 ? 7.237 8.446 5.558 1.00 88.94 101 ALA A CA 1
ATOM 760 C C . ALA A 1 101 ? 7.819 7.016 5.518 1.00 88.94 101 ALA A C 1
ATOM 762 O O . ALA A 1 101 ? 8.230 6.552 4.455 1.00 88.94 101 ALA A O 1
ATOM 763 N N . ARG A 1 102 ? 7.817 6.292 6.650 1.00 91.38 102 ARG A N 1
ATOM 764 C CA . ARG A 1 102 ? 8.185 4.868 6.720 1.00 91.38 102 ARG A CA 1
ATOM 765 C C . ARG A 1 102 ? 7.138 3.936 6.102 1.00 91.38 102 ARG A C 1
ATOM 767 O O . ARG A 1 102 ? 7.424 2.757 5.940 1.00 91.38 102 ARG A O 1
ATOM 774 N N . ASN A 1 103 ? 5.955 4.447 5.747 1.00 91.06 103 ASN A N 1
ATOM 775 C CA . ASN A 1 103 ? 4.842 3.688 5.167 1.00 91.06 103 ASN A CA 1
ATOM 776 C C . ASN A 1 103 ? 4.464 2.451 5.998 1.00 91.06 103 ASN A C 1
ATOM 778 O O . ASN A 1 103 ? 4.172 1.393 5.454 1.00 91.06 103 ASN A O 1
ATOM 782 N N . TRP A 1 104 ? 4.459 2.595 7.324 1.00 96.44 104 TRP A N 1
ATOM 783 C CA . TRP A 1 104 ? 4.146 1.518 8.268 1.00 96.44 104 TRP A CA 1
ATOM 784 C C . TRP A 1 104 ? 2.705 1.006 8.177 1.00 96.44 104 TRP A C 1
ATOM 786 O O . TRP A 1 104 ? 2.389 -0.035 8.754 1.00 96.44 104 TRP A O 1
ATOM 796 N N . GLY A 1 105 ? 1.825 1.736 7.491 1.00 97.75 105 GLY A N 1
ATOM 797 C CA . GLY A 1 105 ? 0.406 1.438 7.435 1.00 97.75 105 GLY A CA 1
ATOM 798 C C . GLY A 1 105 ? -0.458 2.686 7.525 1.00 97.75 105 GLY A C 1
ATOM 799 O O . GLY A 1 105 ? -0.077 3.774 7.081 1.00 97.75 105 GLY A O 1
ATOM 800 N N . TRP A 1 106 ? -1.642 2.518 8.100 1.00 98.50 106 TRP A N 1
ATOM 801 C CA . TRP A 1 106 ? -2.595 3.594 8.348 1.00 98.50 106 TRP A CA 1
ATOM 802 C C . TRP A 1 106 ? -3.551 3.232 9.493 1.00 98.50 106 TRP A C 1
ATOM 804 O O . TRP A 1 106 ? -3.585 2.094 9.971 1.00 98.50 106 TRP A O 1
ATOM 814 N N . LEU A 1 107 ? -4.309 4.226 9.954 1.00 98.38 107 LEU A N 1
ATOM 815 C CA . LEU A 1 107 ? -5.286 4.087 11.031 1.00 98.38 107 LEU A CA 1
ATOM 816 C C . LEU A 1 107 ? -6.699 4.086 10.472 1.00 98.38 107 LEU A C 1
ATOM 818 O O . LEU A 1 107 ? -7.040 4.899 9.618 1.00 98.38 107 LEU A O 1
ATOM 822 N N . ALA A 1 108 ? -7.550 3.242 11.028 1.00 98.25 108 ALA A N 1
ATOM 823 C CA . ALA A 1 108 ? -8.984 3.317 10.847 1.00 98.25 108 ALA A CA 1
ATOM 824 C C . ALA A 1 108 ? -9.682 3.470 12.192 1.00 98.25 108 ALA A C 1
ATOM 826 O O . ALA A 1 108 ? -9.129 3.140 13.240 1.00 98.25 108 ALA A O 1
ATOM 827 N N . SER A 1 109 ? -10.916 3.949 12.152 1.00 97.62 109 SER A N 1
ATOM 828 C CA . SER A 1 109 ? -11.825 3.884 13.287 1.00 97.62 109 SER A CA 1
ATOM 829 C C . SER A 1 109 ? -13.049 3.054 12.942 1.00 97.62 109 SER A C 1
ATOM 831 O O . SER A 1 109 ? -13.398 2.895 11.771 1.00 97.62 109 SER A O 1
ATOM 833 N N . VAL A 1 110 ? -13.685 2.481 13.955 1.00 95.69 110 VAL A N 1
ATOM 834 C CA . VAL A 1 110 ? -14.803 1.550 13.788 1.00 95.69 110 VAL A CA 1
ATOM 835 C C . VAL A 1 110 ? -15.800 1.725 14.930 1.00 95.69 110 VAL A C 1
ATOM 837 O O . VAL A 1 110 ? -15.432 2.018 16.066 1.00 95.69 110 VAL A O 1
ATOM 840 N N . GLU A 1 111 ? -17.082 1.569 14.606 1.00 92.31 111 GLU A N 1
ATOM 841 C CA . GLU A 1 111 ? -18.173 1.546 15.577 1.00 92.31 111 GLU A CA 1
ATOM 842 C C . GLU A 1 111 ? -18.510 0.089 15.912 1.00 92.31 111 GLU A C 1
ATOM 844 O O . GLU A 1 111 ? -19.040 -0.634 15.070 1.00 92.31 111 GLU A O 1
ATOM 849 N N . GLY A 1 112 ? -18.185 -0.345 17.134 1.00 84.62 112 GLY A N 1
ATOM 850 C CA . GLY A 1 112 ? -18.413 -1.717 17.595 1.00 84.62 112 GLY A CA 1
ATOM 851 C C . GLY A 1 112 ? -17.525 -2.724 16.869 1.00 84.62 112 GLY A C 1
ATOM 852 O O . GLY A 1 112 ? -17.961 -3.379 15.918 1.00 84.62 112 GLY A O 1
ATOM 853 N N . PHE A 1 113 ? -16.276 -2.843 17.318 1.00 86.88 113 PHE A N 1
ATOM 854 C CA . PHE A 1 113 ? -15.267 -3.647 16.648 1.00 86.88 113 PHE A CA 1
ATOM 855 C C . PHE A 1 113 ? -15.666 -5.121 16.512 1.00 86.88 113 PHE A C 1
ATOM 857 O O . PHE A 1 113 ? -15.936 -5.829 17.481 1.00 86.88 113 PHE A O 1
ATOM 864 N N . ASP A 1 114 ? -15.653 -5.597 15.267 1.00 92.81 114 ASP A N 1
ATOM 865 C CA . ASP A 1 114 ? -15.851 -6.998 14.915 1.00 92.81 114 ASP A CA 1
ATOM 866 C C . ASP A 1 114 ? -14.739 -7.419 13.953 1.00 92.81 114 ASP A C 1
ATOM 868 O O . ASP A 1 114 ? -14.811 -7.219 12.733 1.00 92.81 114 ASP A O 1
ATOM 872 N N . LEU A 1 115 ? -13.686 -8.006 14.526 1.00 92.50 115 LEU A N 1
ATOM 873 C CA . LEU A 1 115 ? -12.510 -8.449 13.784 1.00 92.50 115 LEU A CA 1
ATOM 874 C C . LEU A 1 115 ? -12.880 -9.405 12.643 1.00 92.50 115 LEU A C 1
ATOM 876 O O . LEU A 1 115 ? -12.260 -9.349 11.583 1.00 92.50 115 LEU A O 1
ATOM 880 N N . SER A 1 116 ? -13.904 -10.247 12.814 1.00 93.56 116 SER A N 1
ATOM 881 C CA . SER A 1 116 ? -14.312 -11.208 11.782 1.00 93.56 116 SER A CA 1
ATOM 882 C C . SER A 1 116 ? -14.912 -10.495 10.574 1.00 93.56 116 SER A C 1
ATOM 884 O O . SER A 1 116 ? -14.585 -10.830 9.434 1.00 93.56 116 SER A O 1
ATOM 886 N N . LYS A 1 117 ? -15.737 -9.464 10.803 1.00 94.50 117 LYS A N 1
ATOM 887 C CA . LYS A 1 117 ? -16.295 -8.641 9.718 1.00 94.50 117 LYS A CA 1
ATOM 888 C C . LYS A 1 117 ? -15.214 -7.867 8.978 1.00 94.50 117 LYS A C 1
ATOM 890 O O . LYS A 1 117 ? -15.234 -7.843 7.750 1.00 94.50 117 LYS A O 1
ATOM 895 N N . CYS A 1 118 ? -14.267 -7.275 9.704 1.00 95.31 118 CYS A N 1
ATOM 896 C CA . CYS A 1 118 ? -13.134 -6.572 9.102 1.00 95.31 118 CYS A CA 1
ATOM 897 C C . CYS A 1 118 ? -12.234 -7.524 8.299 1.00 95.31 118 CYS A C 1
ATOM 899 O O . CYS A 1 118 ? -11.828 -7.192 7.188 1.00 95.31 118 CYS A O 1
ATOM 901 N N . THR A 1 119 ? -11.975 -8.723 8.827 1.00 95.69 119 THR A N 1
ATOM 902 C CA . THR A 1 119 ? -11.185 -9.758 8.143 1.00 95.69 119 THR A CA 1
ATOM 903 C C . THR A 1 119 ? -11.845 -10.154 6.829 1.00 95.69 119 THR A C 1
ATOM 905 O O . THR A 1 119 ? -11.212 -10.070 5.779 1.00 95.69 119 THR A O 1
ATOM 908 N N . LEU A 1 120 ? -13.130 -10.525 6.866 1.00 95.19 120 LEU A N 1
ATOM 909 C CA . LEU A 1 120 ? -13.868 -10.921 5.668 1.00 95.19 120 LEU A CA 1
ATOM 910 C C . LEU A 1 120 ? -13.887 -9.794 4.627 1.00 95.19 120 LEU A C 1
ATOM 912 O O . LEU A 1 120 ? -13.591 -10.032 3.459 1.00 95.19 120 LEU A O 1
ATOM 916 N N . HIS A 1 121 ? -14.168 -8.561 5.060 1.00 96.50 121 HIS A N 1
ATOM 917 C CA . HIS A 1 121 ? -14.209 -7.384 4.189 1.00 96.50 121 HIS A CA 1
ATOM 918 C C . HIS A 1 121 ? -12.922 -7.205 3.376 1.00 96.50 121 HIS A C 1
ATOM 920 O O . HIS A 1 121 ? -12.982 -7.023 2.155 1.00 96.50 121 HIS A O 1
ATOM 926 N N . TRP A 1 122 ? -11.767 -7.272 4.044 1.00 96.62 122 TRP A N 1
ATOM 927 C CA . TRP A 1 122 ? -10.471 -7.096 3.395 1.00 96.62 122 TRP A CA 1
ATOM 928 C C . TRP A 1 122 ? -10.040 -8.332 2.598 1.00 96.62 122 TRP A C 1
ATOM 930 O O . TRP A 1 122 ? -9.505 -8.171 1.504 1.00 96.62 122 TRP A O 1
ATOM 940 N N . GLN A 1 123 ? -10.335 -9.554 3.057 1.00 94.94 123 GLN A N 1
ATOM 941 C CA . GLN A 1 123 ? -10.061 -10.775 2.283 1.00 94.94 123 GLN A CA 1
ATOM 942 C C . GLN A 1 123 ? -10.843 -10.810 0.964 1.00 94.94 123 GLN A C 1
ATOM 944 O O . GLN A 1 123 ? -10.300 -11.205 -0.066 1.00 94.94 123 GLN A O 1
ATOM 949 N N . GLU A 1 124 ? -12.086 -10.322 0.947 1.00 93.44 124 GLU A N 1
ATOM 950 C CA . GLU A 1 124 ? -12.872 -10.221 -0.286 1.00 93.44 124 GLU A CA 1
ATOM 951 C C . GLU A 1 124 ? -12.336 -9.170 -1.272 1.00 93.44 124 GLU A C 1
ATOM 953 O O . GLU A 1 124 ? -12.697 -9.223 -2.449 1.00 93.44 124 GLU A O 1
ATOM 958 N N . ARG A 1 125 ? -11.490 -8.230 -0.830 1.00 94.25 125 ARG A N 1
ATOM 959 C CA . ARG A 1 125 ? -10.935 -7.128 -1.646 1.00 94.25 125 ARG A CA 1
ATOM 960 C C . ARG A 1 125 ? -9.458 -7.290 -1.980 1.00 94.25 125 ARG A C 1
ATOM 962 O O . ARG A 1 125 ? -8.979 -6.632 -2.897 1.00 94.25 125 ARG A O 1
ATOM 969 N N . MET A 1 126 ? -8.734 -8.131 -1.243 1.00 93.56 126 MET A N 1
ATOM 970 C CA . MET A 1 126 ? -7.288 -8.256 -1.404 1.00 93.56 126 MET A CA 1
ATOM 971 C C . MET A 1 126 ? -6.894 -8.970 -2.697 1.00 93.56 126 MET A C 1
ATOM 973 O O . MET A 1 126 ? -5.818 -8.710 -3.213 1.00 93.56 126 MET A O 1
ATOM 977 N N . LEU A 1 127 ? -7.732 -9.866 -3.223 1.00 92.44 127 LEU A N 1
ATOM 978 C CA . LEU A 1 127 ? -7.465 -10.556 -4.481 1.00 92.44 127 LEU A CA 1
ATOM 979 C C . LEU A 1 127 ? -8.145 -9.823 -5.640 1.00 92.44 127 LEU A C 1
ATOM 981 O O . LEU A 1 127 ? -9.376 -9.764 -5.705 1.00 92.44 127 LEU A O 1
ATOM 985 N N . ILE A 1 128 ? -7.326 -9.326 -6.562 1.00 89.81 128 ILE A N 1
ATOM 986 C CA . ILE A 1 128 ? -7.749 -8.736 -7.828 1.00 89.81 128 ILE A CA 1
ATOM 987 C C . ILE A 1 128 ? -7.589 -9.792 -8.918 1.00 89.81 128 ILE A C 1
ATOM 989 O O . ILE A 1 128 ? -6.529 -10.410 -9.046 1.00 89.81 128 ILE A O 1
ATOM 993 N N . GLU A 1 129 ? -8.638 -9.980 -9.711 1.00 86.88 129 GLU A N 1
ATOM 994 C CA . GLU A 1 129 ? -8.619 -10.840 -10.891 1.00 86.88 129 GLU A CA 1
ATOM 995 C C . GLU A 1 129 ? -9.020 -9.997 -12.099 1.00 86.88 129 GLU A C 1
ATOM 997 O O . GLU A 1 129 ? -10.174 -9.589 -12.215 1.00 86.88 129 GLU A O 1
ATOM 1002 N N . ASP A 1 130 ? -8.061 -9.719 -12.979 1.00 79.06 130 ASP A N 1
ATOM 1003 C CA . ASP A 1 130 ? -8.273 -8.920 -14.186 1.00 79.06 130 ASP A CA 1
ATOM 1004 C C . ASP A 1 130 ? -7.564 -9.567 -15.380 1.00 79.06 130 ASP A C 1
ATOM 1006 O O . ASP A 1 130 ? -6.406 -9.976 -15.290 1.00 79.06 130 ASP A O 1
ATOM 1010 N N . GLY A 1 131 ? -8.276 -9.736 -16.496 1.00 74.25 131 GLY A N 1
ATOM 1011 C CA . GLY A 1 131 ? -7.720 -10.314 -17.726 1.00 74.25 131 GLY A CA 1
ATOM 1012 C C . GLY A 1 131 ? -7.082 -11.708 -17.577 1.00 74.25 131 GLY A C 1
ATOM 1013 O O . GLY A 1 131 ? -6.198 -12.063 -18.355 1.00 74.25 131 GLY A O 1
ATOM 1014 N N . GLY A 1 132 ? -7.480 -12.497 -16.570 1.00 77.38 132 GLY A N 1
ATOM 1015 C CA . GLY A 1 132 ? -6.863 -13.793 -16.248 1.00 77.38 132 GLY A CA 1
ATOM 1016 C C . GLY A 1 132 ? -5.542 -13.700 -15.469 1.00 77.38 132 GLY A C 1
ATOM 1017 O O . GLY A 1 132 ? -4.922 -14.728 -15.200 1.00 77.38 132 GLY A O 1
ATOM 1018 N N . GLN A 1 133 ? -5.116 -12.494 -15.091 1.00 78.69 133 GLN A N 1
ATOM 1019 C CA . GLN A 1 133 ? -4.038 -12.252 -14.137 1.00 78.69 133 GLN A CA 1
ATOM 1020 C C . GLN A 1 133 ? -4.612 -12.118 -12.724 1.00 78.69 133 GLN A C 1
ATOM 1022 O O . GLN A 1 133 ? -5.691 -11.561 -12.527 1.00 78.69 133 GLN A O 1
ATOM 1027 N N . ARG A 1 134 ? -3.874 -12.634 -11.737 1.00 85.19 134 ARG A N 1
ATOM 1028 C CA . ARG A 1 134 ? -4.220 -12.544 -10.313 1.00 85.19 134 ARG A CA 1
ATOM 1029 C C . ARG A 1 134 ? -3.161 -11.711 -9.606 1.00 85.19 134 ARG A C 1
ATOM 1031 O O . ARG A 1 134 ? -1.973 -12.011 -9.720 1.00 85.19 134 ARG A O 1
ATOM 1038 N N . SER A 1 135 ? -3.580 -10.684 -8.878 1.00 89.31 135 SER A N 1
ATOM 1039 C CA . SER A 1 135 ? -2.687 -9.812 -8.113 1.00 89.31 135 SER A CA 1
ATOM 1040 C C . SER A 1 135 ? -3.263 -9.502 -6.732 1.00 89.31 135 SER A C 1
ATOM 1042 O O . SER A 1 135 ? -4.455 -9.682 -6.476 1.00 89.31 135 SER A O 1
ATOM 1044 N N . LEU A 1 136 ? -2.389 -9.081 -5.815 1.00 92.62 136 LEU A N 1
ATOM 1045 C CA . LEU A 1 136 ? -2.769 -8.722 -4.452 1.00 92.62 136 LEU A CA 1
ATOM 1046 C C . LEU A 1 136 ? -2.871 -7.202 -4.321 1.00 92.62 136 LEU A C 1
ATOM 1048 O O . LEU A 1 136 ? -1.906 -6.477 -4.571 1.00 92.62 136 LEU A O 1
ATOM 1052 N N . TYR A 1 137 ? -4.039 -6.726 -3.905 1.00 94.62 137 TYR A N 1
ATOM 1053 C CA . TYR A 1 137 ? -4.283 -5.329 -3.598 1.00 94.62 137 TYR A CA 1
ATOM 1054 C C . TYR A 1 137 ? -3.522 -4.927 -2.331 1.00 94.62 137 TYR A C 1
ATOM 1056 O O . TYR A 1 137 ? -3.760 -5.459 -1.246 1.00 94.62 137 TYR A O 1
ATOM 1064 N N . ARG A 1 138 ? -2.617 -3.955 -2.467 1.00 93.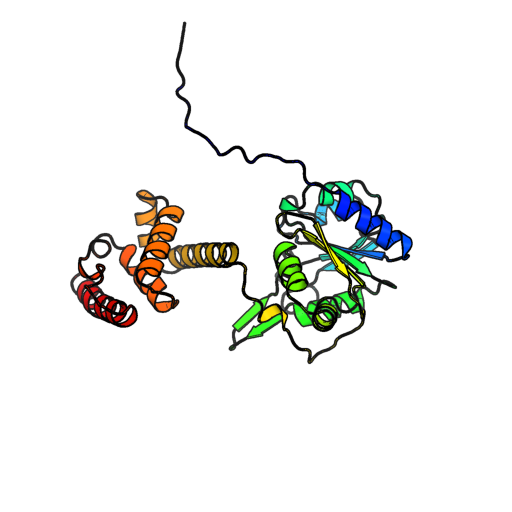06 138 ARG A N 1
ATOM 1065 C CA . ARG A 1 138 ? -1.752 -3.456 -1.389 1.00 93.06 138 ARG A CA 1
ATOM 1066 C C . ARG A 1 138 ? -2.455 -2.414 -0.513 1.00 93.06 138 ARG A C 1
ATOM 1068 O O . ARG A 1 138 ? -1.961 -1.301 -0.355 1.00 93.06 138 ARG A O 1
ATOM 1075 N N . PHE A 1 139 ? -3.614 -2.756 0.046 1.00 96.00 139 PHE A N 1
ATOM 1076 C CA . PHE A 1 139 ? -4.414 -1.828 0.859 1.00 96.00 139 PHE A CA 1
ATOM 1077 C C . PHE A 1 139 ? -3.710 -1.359 2.142 1.00 96.00 139 PHE A C 1
ATOM 1079 O O . PHE A 1 139 ? -4.132 -0.374 2.738 1.00 96.00 139 PHE A O 1
ATOM 1086 N N . GLN A 1 140 ? -2.661 -2.051 2.588 1.00 96.75 140 GLN A N 1
ATOM 1087 C CA . GLN A 1 140 ? -1.837 -1.643 3.723 1.00 96.75 140 GLN A CA 1
ATOM 1088 C C . GLN A 1 140 ? -0.873 -0.494 3.400 1.00 96.75 140 GLN A C 1
ATOM 1090 O O . GLN A 1 140 ? -0.458 0.209 4.316 1.00 96.75 140 GLN A O 1
ATOM 1095 N N . ASP A 1 141 ? -0.519 -0.271 2.127 1.00 94.88 141 ASP A N 1
ATOM 1096 C CA . ASP A 1 141 ? 0.339 0.860 1.757 1.00 94.88 141 ASP A CA 1
ATOM 1097 C C . ASP A 1 141 ? -0.472 2.155 1.898 1.00 94.88 141 ASP A C 1
ATOM 1099 O O . ASP A 1 141 ? -1.430 2.392 1.155 1.00 94.88 141 ASP A O 1
ATOM 1103 N N . SER A 1 142 ? -0.075 2.992 2.862 1.00 95.25 142 SER A N 1
ATOM 1104 C CA . SER A 1 142 ? -0.751 4.250 3.211 1.00 95.25 142 SER A CA 1
ATOM 1105 C C . SER A 1 142 ? -1.005 5.140 1.993 1.00 95.25 142 SER A C 1
ATOM 1107 O O . SER A 1 142 ? -2.070 5.742 1.872 1.00 95.25 142 SER A O 1
ATOM 1109 N N . ARG A 1 143 ? -0.057 5.180 1.048 1.00 92.81 143 ARG A N 1
ATOM 1110 C CA . ARG A 1 143 ? -0.143 6.044 -0.136 1.00 92.81 143 ARG A CA 1
ATOM 1111 C C . ARG A 1 143 ? -1.125 5.490 -1.156 1.00 92.81 143 ARG A C 1
ATOM 1113 O O . ARG A 1 143 ? -1.859 6.262 -1.762 1.00 92.81 143 ARG A O 1
ATOM 1120 N N . VAL A 1 144 ? -1.161 4.165 -1.318 1.00 93.81 144 VAL A N 1
ATOM 1121 C CA . VAL A 1 144 ? -2.111 3.488 -2.213 1.00 93.81 144 VAL A CA 1
ATOM 1122 C C . VAL A 1 144 ? -3.533 3.720 -1.714 1.00 93.81 144 VAL A C 1
ATOM 1124 O O . VAL A 1 144 ? -4.383 4.195 -2.466 1.00 93.81 144 VAL A O 1
ATOM 1127 N N . ILE A 1 145 ? -3.794 3.449 -0.431 1.00 97.19 145 ILE A N 1
ATOM 1128 C CA . ILE A 1 145 ? -5.139 3.623 0.118 1.00 97.19 145 ILE A CA 1
ATOM 1129 C C . ILE A 1 145 ? -5.545 5.104 0.168 1.00 97.19 145 ILE A C 1
ATOM 1131 O O . ILE A 1 145 ? -6.675 5.422 -0.194 1.00 97.19 145 ILE A O 1
ATOM 1135 N N . ALA A 1 146 ? -4.637 6.024 0.522 1.00 96.75 146 ALA A N 1
ATOM 1136 C CA . ALA A 1 146 ? -4.917 7.462 0.521 1.00 96.75 146 ALA A CA 1
ATOM 1137 C C . ALA A 1 146 ? -5.258 7.971 -0.884 1.00 96.75 146 ALA A C 1
ATOM 1139 O O . ALA A 1 146 ? -6.228 8.711 -1.048 1.00 96.75 146 ALA A O 1
ATOM 1140 N N . HIS A 1 147 ? -4.491 7.548 -1.896 1.00 95.62 147 HIS A N 1
ATOM 1141 C CA . HIS A 1 147 ? -4.738 7.892 -3.297 1.00 95.62 147 HIS A CA 1
ATOM 1142 C C . HIS A 1 147 ? -6.119 7.423 -3.744 1.00 95.62 147 HIS A C 1
ATOM 1144 O O . HIS A 1 147 ? -6.888 8.215 -4.288 1.00 95.62 147 HIS A O 1
ATOM 1150 N N . HIS A 1 148 ? -6.478 6.172 -3.448 1.00 97.25 148 HIS A N 1
ATOM 1151 C CA . HIS A 1 148 ? -7.801 5.656 -3.783 1.00 97.25 148 HIS A CA 1
ATOM 1152 C C . HIS A 1 148 ? -8.908 6.424 -3.054 1.00 97.25 148 HIS A C 1
ATOM 1154 O O . HIS A 1 148 ? -9.808 6.955 -3.696 1.00 97.25 148 HIS A O 1
ATOM 1160 N N . LEU A 1 149 ? -8.832 6.573 -1.729 1.00 97.94 149 LEU A N 1
ATOM 1161 C CA . LEU A 1 149 ? -9.871 7.255 -0.947 1.00 97.94 149 LEU A CA 1
ATOM 1162 C C . LEU A 1 149 ? -10.087 8.722 -1.362 1.00 97.94 149 LEU A C 1
ATOM 1164 O O . LEU A 1 149 ? -11.214 9.218 -1.251 1.00 97.94 149 LEU A O 1
ATOM 1168 N N . ALA A 1 150 ? -9.042 9.397 -1.851 1.00 96.94 150 ALA A N 1
ATOM 1169 C CA . ALA A 1 150 ? -9.100 10.776 -2.333 1.00 96.94 150 ALA A CA 1
ATOM 1170 C C . ALA A 1 150 ? -9.835 10.943 -3.671 1.00 96.94 150 ALA A C 1
ATOM 1172 O O . ALA A 1 150 ? -10.400 12.008 -3.908 1.00 96.94 150 ALA A O 1
ATOM 1173 N N . HIS A 1 151 ? -9.853 9.911 -4.517 1.00 96.75 151 HIS A N 1
ATOM 1174 C CA . HIS A 1 151 ? -10.471 9.957 -5.849 1.00 96.75 151 HIS A CA 1
ATOM 1175 C C . HIS A 1 151 ? -11.801 9.198 -5.933 1.00 96.75 151 HIS A C 1
ATOM 1177 O O . HIS A 1 151 ? -12.444 9.207 -6.979 1.00 96.75 151 HIS A O 1
ATOM 1183 N N . LEU A 1 152 ? -12.217 8.545 -4.847 1.00 97.44 152 LEU A N 1
ATOM 1184 C CA . LEU A 1 152 ? -13.525 7.910 -4.748 1.00 97.44 152 LEU A CA 1
ATOM 1185 C C . LEU A 1 152 ? -14.598 8.896 -4.286 1.00 97.44 152 LEU A C 1
ATOM 1187 O O . LEU A 1 152 ? -14.403 9.658 -3.332 1.00 97.44 152 LEU A O 1
ATOM 1191 N N . GLU A 1 153 ? -15.770 8.773 -4.903 1.00 96.44 153 GLU A N 1
ATOM 1192 C CA . GLU A 1 153 ? -17.002 9.389 -4.419 1.00 96.44 153 GLU A CA 1
ATOM 1193 C C . GLU A 1 153 ? -17.436 8.785 -3.073 1.00 96.44 153 GLU A C 1
ATOM 1195 O O . GLU A 1 153 ? -16.973 7.723 -2.649 1.00 96.44 153 GLU A O 1
ATOM 1200 N N . ALA A 1 154 ? -18.333 9.473 -2.369 1.00 94.81 154 ALA A N 1
ATOM 1201 C CA . ALA A 1 154 ? -18.715 9.131 -0.999 1.00 94.81 154 ALA A CA 1
ATOM 1202 C C . ALA A 1 154 ? -19.308 7.710 -0.851 1.00 94.81 154 ALA A C 1
ATOM 1204 O O . ALA A 1 154 ? -18.998 7.003 0.110 1.00 94.81 154 ALA A O 1
ATOM 1205 N N . ASP A 1 155 ? -20.128 7.279 -1.808 1.00 95.19 155 ASP A N 1
ATOM 1206 C CA . ASP A 1 155 ? -20.723 5.941 -1.879 1.00 95.19 155 ASP A CA 1
ATOM 1207 C C . ASP A 1 155 ? -19.682 4.868 -2.231 1.00 95.19 155 ASP A C 1
ATOM 1209 O O . ASP A 1 155 ? -19.632 3.806 -1.610 1.00 95.19 155 ASP A O 1
ATOM 1213 N N . GLN A 1 156 ? -18.785 5.162 -3.169 1.00 96.88 156 GLN A N 1
ATOM 1214 C CA . GLN A 1 156 ? -17.694 4.266 -3.545 1.00 96.88 156 GLN A CA 1
ATOM 1215 C C . GLN A 1 156 ? -16.683 4.086 -2.406 1.00 96.88 156 GLN A C 1
ATOM 1217 O O . GLN A 1 156 ? -16.174 2.986 -2.174 1.00 96.88 156 GLN A O 1
ATOM 1222 N N . ARG A 1 157 ? -16.422 5.157 -1.651 1.00 97.19 157 ARG A N 1
ATOM 1223 C CA . ARG A 1 157 ? -15.585 5.125 -0.453 1.00 97.19 157 ARG A CA 1
ATOM 1224 C C . ARG A 1 157 ? -16.178 4.202 0.606 1.00 97.19 157 ARG A C 1
ATOM 1226 O O . ARG A 1 157 ? -15.430 3.449 1.226 1.00 97.19 157 ARG A O 1
ATOM 1233 N N . ALA A 1 158 ? -17.501 4.207 0.772 1.00 96.69 158 ALA A N 1
ATOM 1234 C CA . ALA A 1 158 ? -18.180 3.297 1.686 1.00 96.69 158 ALA A CA 1
ATOM 1235 C C . ALA A 1 158 ? -17.985 1.824 1.290 1.00 96.69 158 ALA A C 1
ATOM 1237 O O . ALA A 1 158 ? -17.737 0.986 2.153 1.00 96.69 158 ALA A O 1
ATOM 1238 N N . ILE A 1 159 ? -17.986 1.513 -0.011 1.00 96.69 159 ILE A N 1
ATOM 1239 C CA . ILE A 1 159 ? -17.722 0.154 -0.516 1.00 96.69 159 ILE A CA 1
ATOM 1240 C C . ILE A 1 159 ? -16.277 -0.284 -0.235 1.00 96.69 159 ILE A C 1
ATOM 1242 O O . ILE A 1 159 ? -16.047 -1.452 0.096 1.00 96.69 159 ILE A O 1
ATOM 1246 N N . LEU A 1 160 ? -15.298 0.621 -0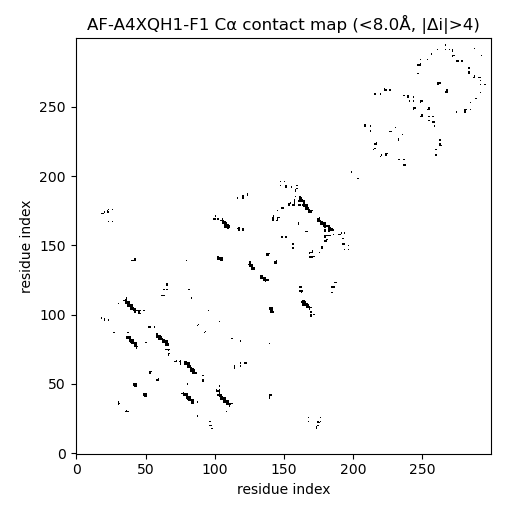.358 1.00 97.62 160 LEU A N 1
ATOM 1247 C CA . LEU A 1 160 ? -13.890 0.317 -0.080 1.00 97.62 160 LEU A CA 1
ATOM 1248 C C . LEU A 1 160 ? -13.605 0.190 1.425 1.00 97.62 160 LEU A C 1
ATOM 1250 O O . LEU A 1 160 ? -12.946 -0.762 1.838 1.00 97.62 160 LEU A O 1
ATOM 1254 N N . LEU A 1 161 ? -14.109 1.114 2.248 1.00 97.69 161 LEU A N 1
ATOM 1255 C CA . LEU A 1 161 ? -13.889 1.123 3.701 1.00 97.69 161 LEU A CA 1
ATOM 1256 C C . LEU A 1 161 ? -14.757 0.100 4.448 1.00 97.69 161 LEU A C 1
ATOM 1258 O O . LEU A 1 161 ? -14.365 -0.375 5.511 1.00 97.69 161 LEU A O 1
ATOM 1262 N N . GLY A 1 162 ? -15.915 -0.259 3.895 1.00 96.69 162 GLY A N 1
ATOM 1263 C CA . GLY A 1 162 ? -16.852 -1.228 4.456 1.00 96.69 162 GLY A CA 1
ATOM 1264 C C . GLY A 1 162 ? -17.227 -0.942 5.906 1.00 96.69 162 GLY A C 1
ATOM 1265 O O . GLY A 1 162 ? -17.870 0.078 6.155 1.00 96.69 162 GLY A O 1
ATOM 1266 N N . PRO A 1 163 ? -16.888 -1.824 6.868 1.00 96.88 163 PRO A N 1
ATOM 1267 C CA . PRO A 1 163 ? -17.291 -1.659 8.264 1.00 96.88 163 PRO A CA 1
ATOM 1268 C C . PRO A 1 163 ? -16.550 -0.520 8.980 1.00 96.88 163 PRO A C 1
ATOM 1270 O O . PRO A 1 163 ? -16.938 -0.144 10.084 1.00 96.88 163 PRO A O 1
ATOM 1273 N N . LEU A 1 164 ? -15.483 0.019 8.386 1.00 97.88 164 LEU A N 1
ATOM 1274 C CA . LEU A 1 164 ? -14.707 1.101 8.980 1.00 97.88 164 LEU A CA 1
ATOM 1275 C C . LEU A 1 164 ? -15.492 2.412 8.912 1.00 97.88 164 LEU A C 1
ATOM 1277 O O . LEU A 1 164 ? -16.082 2.740 7.884 1.00 97.88 164 LEU A O 1
ATOM 1281 N N . ALA A 1 165 ? -15.469 3.171 10.000 1.00 97.75 165 ALA A N 1
ATOM 1282 C CA . ALA A 1 165 ? -16.165 4.441 10.138 1.00 97.75 165 ALA A CA 1
ATOM 1283 C C . ALA A 1 165 ? -15.355 5.621 9.584 1.00 97.75 165 ALA A C 1
ATOM 1285 O O . ALA A 1 165 ? -15.922 6.534 8.987 1.00 97.75 165 ALA A O 1
ATOM 1286 N N . ALA A 1 166 ? -14.033 5.598 9.741 1.00 98.19 166 ALA A N 1
ATOM 1287 C CA . ALA A 1 166 ? -13.133 6.579 9.145 1.00 98.19 166 ALA A CA 1
ATOM 1288 C C . ALA A 1 166 ? -11.736 5.986 8.928 1.00 98.19 166 ALA A C 1
ATOM 1290 O O . ALA A 1 166 ? -11.401 4.939 9.481 1.00 98.19 166 ALA A O 1
ATOM 1291 N N . ALA A 1 167 ? -10.921 6.681 8.140 1.00 98.50 167 ALA A N 1
ATOM 1292 C CA . ALA A 1 167 ? -9.526 6.365 7.874 1.00 98.50 167 ALA A CA 1
ATOM 1293 C C . ALA A 1 167 ? -8.647 7.612 8.045 1.00 98.50 167 ALA A C 1
ATOM 1295 O O . ALA A 1 167 ? -9.070 8.724 7.725 1.00 98.50 167 ALA A O 1
ATOM 1296 N N . LEU A 1 168 ? -7.419 7.411 8.510 1.00 98.62 168 LEU A N 1
ATOM 1297 C CA . LEU A 1 168 ? -6.350 8.397 8.573 1.00 98.62 168 LEU A CA 1
ATOM 1298 C C . LEU A 1 168 ? -5.100 7.792 7.929 1.00 98.62 168 LEU A C 1
ATOM 1300 O O . LEU A 1 168 ? -4.525 6.827 8.439 1.00 98.62 168 LEU A O 1
ATOM 1304 N N . CYS A 1 169 ? -4.689 8.366 6.803 1.00 97.56 169 CYS A N 1
ATOM 1305 C CA . CYS A 1 169 ? -3.628 7.836 5.954 1.00 97.56 169 CYS A CA 1
ATOM 1306 C C . CYS A 1 169 ? -2.597 8.923 5.647 1.00 97.56 169 CYS A C 1
ATOM 1308 O O . CYS A 1 169 ? -2.937 10.103 5.559 1.00 97.56 169 CYS A O 1
ATOM 1310 N N . TRP A 1 170 ? -1.345 8.533 5.432 1.00 96.38 170 TRP A N 1
ATOM 1311 C CA . TRP A 1 170 ? -0.328 9.434 4.908 1.00 96.38 170 TRP A CA 1
ATOM 1312 C C . TRP A 1 170 ? -0.351 9.405 3.383 1.00 96.38 170 TRP A C 1
ATOM 1314 O O . TRP A 1 170 ? -0.137 8.357 2.774 1.00 96.38 170 TRP A O 1
ATOM 1324 N N . ASN A 1 171 ? -0.585 10.554 2.748 1.00 92.06 171 ASN A N 1
ATOM 1325 C CA . ASN A 1 171 ? -0.650 10.634 1.283 1.00 92.06 171 ASN A CA 1
ATOM 1326 C C . ASN A 1 171 ? 0.729 10.802 0.610 1.00 92.06 171 ASN A C 1
ATOM 1328 O O . ASN A 1 171 ? 0.810 10.838 -0.614 1.00 92.06 171 ASN A O 1
ATOM 1332 N N . GLY A 1 172 ? 1.808 10.896 1.394 1.00 89.75 172 GLY A N 1
ATOM 1333 C CA . GLY A 1 172 ? 3.160 11.210 0.920 1.00 89.75 172 GLY A CA 1
ATOM 1334 C C . GLY A 1 172 ? 3.662 12.578 1.386 1.00 89.75 172 GLY A C 1
ATOM 1335 O O . GLY A 1 172 ? 4.870 12.751 1.526 1.00 89.75 172 GLY A O 1
ATOM 1336 N N . GLU A 1 173 ? 2.751 13.498 1.696 1.00 90.69 173 GLU A N 1
ATOM 1337 C CA . GLU A 1 173 ? 3.050 14.886 2.066 1.00 90.69 173 GLU A CA 1
ATOM 1338 C C . GLU A 1 173 ? 2.385 15.311 3.379 1.00 90.69 173 GLU A C 1
ATOM 1340 O O . GLU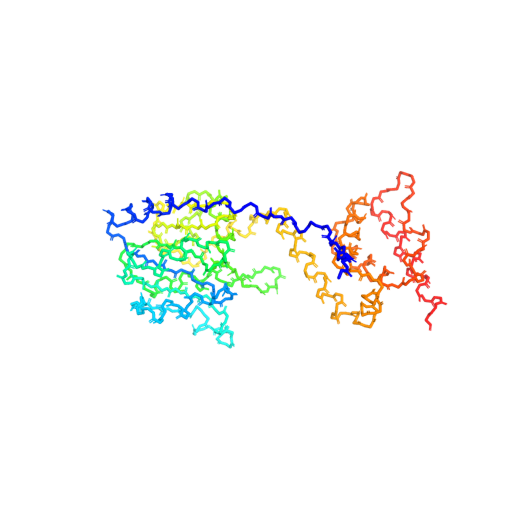 A 1 173 ? 2.985 16.040 4.166 1.00 90.69 173 GLU A O 1
ATOM 1345 N N . THR A 1 174 ? 1.144 14.877 3.612 1.00 94.69 174 THR A N 1
ATOM 1346 C CA . THR A 1 174 ? 0.335 15.233 4.779 1.00 94.69 174 THR A CA 1
ATOM 1347 C C . THR A 1 174 ? -0.559 14.077 5.227 1.00 94.69 174 THR A C 1
ATOM 1349 O O . THR A 1 174 ? -0.870 13.143 4.477 1.00 94.69 174 THR A O 1
ATOM 1352 N N . TRP A 1 175 ? -1.003 14.149 6.483 1.00 96.88 175 TRP A N 1
ATOM 1353 C CA . TRP A 1 175 ? -2.055 13.283 7.001 1.00 96.88 175 TRP A CA 1
ATOM 1354 C C . TRP A 1 175 ? -3.403 13.645 6.376 1.00 96.88 175 TRP A C 1
ATOM 1356 O O . TRP A 1 175 ? -3.871 14.777 6.496 1.00 96.88 175 TRP A O 1
ATOM 1366 N N . ALA A 1 176 ? -4.050 12.668 5.747 1.00 96.88 176 ALA A N 1
ATOM 1367 C CA . ALA A 1 176 ? -5.356 12.799 5.121 1.00 96.88 176 ALA A CA 1
ATOM 1368 C C . ALA A 1 176 ? -6.393 11.962 5.879 1.00 96.88 176 ALA A C 1
ATOM 1370 O O . ALA A 1 176 ? -6.223 10.756 6.064 1.00 96.88 176 ALA A O 1
ATOM 1371 N N . ALA A 1 177 ? -7.471 12.617 6.312 1.00 97.94 177 ALA A N 1
ATOM 1372 C CA . ALA A 1 177 ? -8.595 11.978 6.983 1.00 97.94 177 ALA A CA 1
ATOM 1373 C C . ALA A 1 177 ? -9.762 11.771 6.009 1.00 97.94 177 ALA A C 1
ATOM 1375 O O . ALA A 1 177 ? -10.126 12.676 5.256 1.00 97.94 177 ALA A O 1
ATOM 1376 N N . PHE A 1 178 ? -10.383 10.598 6.070 1.00 98.12 178 PHE A N 1
ATOM 1377 C CA . PHE A 1 178 ? -11.516 10.221 5.236 1.00 98.12 178 PHE A CA 1
ATOM 1378 C C . PHE A 1 178 ? -12.627 9.640 6.104 1.00 98.12 178 PHE A C 1
ATOM 1380 O O . PHE A 1 178 ? -12.415 8.664 6.817 1.00 98.12 178 PHE A O 1
ATOM 1387 N N . GLU A 1 179 ? -13.826 10.207 6.026 1.00 97.56 179 GLU A N 1
ATOM 1388 C CA . GLU A 1 179 ? -15.010 9.634 6.673 1.00 97.56 179 GLU A CA 1
ATOM 1389 C C . GLU A 1 179 ? -15.697 8.638 5.737 1.00 97.56 179 GLU A C 1
ATOM 1391 O O . GLU A 1 179 ? -15.782 8.862 4.521 1.00 97.56 179 GLU A O 1
ATOM 1396 N N . ASN A 1 180 ? -16.220 7.563 6.323 1.00 97.38 180 ASN A N 1
ATOM 1397 C CA . ASN A 1 180 ? -17.166 6.671 5.676 1.00 97.38 180 ASN A CA 1
ATOM 1398 C C . ASN A 1 180 ? -18.591 7.098 6.069 1.00 97.38 180 ASN A C 1
ATOM 1400 O O . ASN A 1 180 ? -18.986 6.916 7.221 1.00 97.38 180 ASN A O 1
ATOM 1404 N N . PRO A 1 181 ? -19.388 7.656 5.141 1.00 92.12 181 PRO A N 1
ATOM 1405 C CA . PRO A 1 181 ? -20.739 8.115 5.455 1.00 92.12 181 PRO A CA 1
ATOM 1406 C C . PRO A 1 181 ? -21.722 6.962 5.682 1.00 92.12 181 PRO A C 1
ATOM 1408 O O . PRO A 1 181 ? -22.821 7.185 6.188 1.00 92.12 181 PRO A O 1
ATOM 1411 N N . THR A 1 182 ? -21.386 5.739 5.262 1.00 95.75 182 THR A N 1
ATOM 1412 C CA . THR A 1 182 ? -22.278 4.580 5.373 1.00 95.75 182 THR A CA 1
ATOM 1413 C C . THR A 1 182 ? -21.481 3.319 5.728 1.00 95.75 182 THR A C 1
ATOM 1415 O O . THR A 1 182 ? -21.337 2.421 4.889 1.00 95.75 182 THR A O 1
ATOM 1418 N N . PRO A 1 183 ? -20.948 3.233 6.966 1.00 96.25 183 PRO A N 1
ATOM 1419 C CA . PRO A 1 183 ? -20.246 2.046 7.435 1.00 96.25 183 PRO A CA 1
ATOM 1420 C C . PRO A 1 183 ? -21.168 0.830 7.406 1.00 96.25 183 PRO A C 1
ATOM 1422 O O . PRO A 1 183 ? -22.319 0.887 7.844 1.00 96.25 183 PRO A O 1
ATOM 1425 N N . GLY A 1 184 ? -20.678 -0.281 6.870 1.00 94.00 184 GLY A N 1
ATOM 1426 C CA . GLY A 1 184 ? -21.495 -1.472 6.691 1.00 94.00 184 GLY A CA 1
ATOM 1427 C C . GLY A 1 184 ? -20.771 -2.605 5.985 1.00 94.00 184 GLY A C 1
ATOM 1428 O O . GLY A 1 184 ? -19.631 -2.484 5.547 1.00 94.00 184 GLY A O 1
ATOM 1429 N N . GLN A 1 185 ? -21.446 -3.744 5.877 1.00 93.25 185 GLN A N 1
ATOM 1430 C CA . GLN A 1 185 ? -20.934 -4.876 5.114 1.00 93.25 185 GLN A CA 1
ATOM 1431 C C . GLN A 1 185 ? -21.343 -4.747 3.650 1.00 93.25 185 GLN A C 1
ATOM 1433 O O . GLN A 1 185 ? -22.526 -4.643 3.337 1.00 93.25 185 GLN A O 1
ATOM 1438 N N . TYR A 1 186 ? -20.357 -4.827 2.762 1.00 93.44 186 TYR A N 1
ATOM 1439 C CA . TYR A 1 186 ? -20.550 -4.834 1.315 1.00 93.44 186 TYR A CA 1
ATOM 1440 C C . TYR A 1 186 ? -19.964 -6.136 0.777 1.00 93.44 186 TYR A C 1
ATOM 1442 O O . TYR A 1 186 ? -18.772 -6.202 0.462 1.00 93.44 186 TYR A O 1
ATOM 1450 N N . LEU A 1 187 ? -20.804 -7.171 0.763 1.00 89.69 187 LEU A N 1
ATOM 1451 C CA . LEU A 1 187 ? -20.451 -8.519 0.317 1.00 89.69 187 LEU A CA 1
ATOM 1452 C C . LEU A 1 187 ? -20.432 -8.599 -1.210 1.00 89.69 187 LEU A C 1
ATOM 1454 O O . LEU A 1 187 ? -21.117 -7.831 -1.890 1.00 89.69 187 LEU A O 1
ATOM 1458 N N . ARG A 1 188 ? -19.662 -9.542 -1.761 1.00 86.44 188 ARG A N 1
ATOM 1459 C CA . ARG A 1 188 ? -19.632 -9.776 -3.212 1.00 86.44 188 ARG A CA 1
ATOM 1460 C C . ARG A 1 188 ? -21.029 -10.140 -3.769 1.00 86.44 188 ARG A C 1
ATOM 1462 O O . ARG A 1 188 ? -21.790 -10.838 -3.098 1.00 86.44 188 ARG A O 1
ATOM 1469 N N . PRO A 1 189 ? -21.339 -9.767 -5.027 1.00 90.50 189 PRO A N 1
ATOM 1470 C CA . PRO A 1 189 ? -20.534 -8.931 -5.919 1.00 90.50 189 PRO A CA 1
ATOM 1471 C C . PRO A 1 189 ? -20.654 -7.439 -5.566 1.00 90.50 189 PRO A C 1
ATOM 1473 O O . PRO A 1 189 ? -21.747 -6.935 -5.327 1.00 90.50 189 PRO A O 1
ATOM 1476 N N . PHE A 1 190 ? -19.531 -6.724 -5.595 1.00 90.88 190 PHE A N 1
ATOM 1477 C CA . PHE A 1 190 ? -19.467 -5.270 -5.437 1.00 90.88 190 PHE A CA 1
ATOM 1478 C C . PHE A 1 190 ? -18.589 -4.668 -6.542 1.00 90.88 190 PHE A C 1
ATOM 1480 O O . PHE A 1 190 ? -17.692 -5.356 -7.039 1.00 90.88 190 PHE A O 1
ATOM 1487 N N . PRO A 1 191 ? -18.823 -3.410 -6.948 1.00 92.06 191 PRO A N 1
ATOM 1488 C CA . PRO A 1 191 ? -17.929 -2.730 -7.875 1.00 92.06 191 PRO A CA 1
ATOM 1489 C C . PRO A 1 191 ? -16.586 -2.429 -7.196 1.00 92.06 191 PRO A C 1
ATOM 1491 O O . PRO A 1 191 ? -16.529 -2.186 -5.989 1.00 92.06 191 PRO A O 1
ATOM 1494 N N . THR A 1 192 ? -15.513 -2.396 -7.984 1.00 94.19 192 THR A N 1
ATOM 1495 C CA . THR A 1 192 ? -14.148 -2.092 -7.526 1.00 94.19 192 THR A CA 1
ATOM 1496 C C . THR A 1 192 ? -13.609 -0.816 -8.185 1.00 94.19 192 THR A C 1
ATOM 1498 O O . THR A 1 192 ? -12.568 -0.869 -8.836 1.00 94.19 192 THR A O 1
ATOM 1501 N N . PRO A 1 193 ? -14.291 0.341 -8.042 1.00 94.44 193 PRO A N 1
ATOM 1502 C CA . PRO A 1 193 ? -13.939 1.571 -8.762 1.00 94.44 193 PRO A CA 1
ATOM 1503 C C . PRO A 1 193 ? -12.530 2.077 -8.436 1.00 94.44 193 PRO A C 1
ATOM 1505 O O . PRO A 1 193 ? -11.950 2.824 -9.213 1.00 94.44 193 PRO A O 1
ATOM 1508 N N . TRP A 1 194 ? -11.954 1.655 -7.305 1.00 94.94 194 TRP A N 1
ATOM 1509 C CA . TRP A 1 194 ? -10.579 1.994 -6.950 1.00 94.94 194 TRP A CA 1
ATOM 1510 C C . TRP A 1 194 ? -9.530 1.355 -7.863 1.00 94.94 194 TRP A C 1
ATOM 1512 O O . TRP A 1 194 ? -8.416 1.855 -7.917 1.00 94.94 194 TRP A O 1
ATOM 1522 N N . LEU A 1 195 ? -9.865 0.277 -8.578 1.00 91.44 195 LEU A N 1
ATOM 1523 C CA . LEU A 1 195 ? -8.953 -0.360 -9.534 1.00 91.44 195 LEU A CA 1
ATOM 1524 C C . LEU A 1 195 ? -8.884 0.387 -10.870 1.00 91.44 195 LEU A C 1
ATOM 1526 O O . LEU A 1 195 ? -7.914 0.222 -11.602 1.00 91.44 195 LEU A O 1
ATOM 1530 N N . ASP A 1 196 ? -9.879 1.228 -11.161 1.00 91.06 196 ASP A N 1
ATOM 1531 C CA . ASP A 1 196 ? -9.917 2.065 -12.363 1.00 91.06 196 ASP A CA 1
ATOM 1532 C C . ASP A 1 196 ? -9.215 3.420 -12.150 1.00 91.06 196 ASP A C 1
ATOM 1534 O O . ASP A 1 196 ? -9.060 4.206 -13.089 1.00 91.06 196 ASP A O 1
ATOM 1538 N N . ILE A 1 197 ? -8.794 3.719 -10.914 1.00 91.00 197 ILE A N 1
ATOM 1539 C CA . ILE A 1 197 ? -8.071 4.949 -10.589 1.00 91.00 197 ILE A CA 1
ATOM 1540 C C . ILE A 1 197 ? -6.630 4.801 -11.093 1.00 91.00 197 ILE A C 1
ATOM 1542 O O . ILE A 1 197 ? -5.915 3.906 -10.641 1.00 91.00 197 ILE A O 1
ATOM 1546 N N . PRO A 1 198 ? -6.154 5.680 -11.993 1.00 86.06 198 PRO A N 1
ATOM 1547 C CA . PRO A 1 198 ? -4.784 5.603 -12.475 1.00 86.06 198 PRO A CA 1
ATOM 1548 C C . PRO A 1 198 ? -3.794 5.914 -11.349 1.00 86.06 198 PRO A C 1
ATOM 1550 O O . PRO A 1 198 ? -4.001 6.844 -10.562 1.00 86.06 198 PRO A O 1
ATOM 1553 N N . ASP A 1 199 ? -2.683 5.179 -11.310 1.00 80.81 199 ASP A N 1
ATOM 1554 C CA . ASP A 1 199 ? -1.563 5.495 -10.425 1.00 80.81 199 ASP A CA 1
ATOM 1555 C C . ASP A 1 199 ? -1.043 6.921 -10.689 1.00 80.81 199 ASP A C 1
ATOM 1557 O O . ASP A 1 199 ? -0.982 7.357 -11.848 1.00 80.81 199 ASP A O 1
ATOM 1561 N N . PRO A 1 200 ? -0.576 7.647 -9.654 1.00 78.88 200 PRO A N 1
ATOM 1562 C CA . PRO A 1 200 ? 0.119 8.909 -9.858 1.00 78.88 200 PRO A CA 1
ATOM 1563 C C . PRO A 1 200 ? 1.305 8.718 -10.809 1.00 78.88 200 PRO A C 1
ATOM 1565 O O . PRO A 1 200 ? 2.094 7.785 -10.649 1.00 78.88 200 PRO A O 1
ATOM 1568 N N . VAL A 1 201 ? 1.474 9.624 -11.777 1.00 73.12 201 VAL A N 1
ATOM 1569 C CA . VAL A 1 201 ? 2.510 9.512 -12.824 1.00 73.12 201 VAL A CA 1
ATOM 1570 C C . VAL A 1 201 ? 3.913 9.209 -12.263 1.00 73.12 201 VAL A C 1
ATOM 1572 O O . VAL A 1 201 ? 4.562 8.302 -12.790 1.00 73.12 201 VAL A O 1
ATOM 1575 N N . PRO A 1 202 ? 4.394 9.866 -11.184 1.00 72.69 202 PRO A N 1
ATOM 1576 C CA . PRO A 1 202 ? 5.700 9.542 -10.606 1.00 72.69 202 PRO A CA 1
ATOM 1577 C C . PRO A 1 202 ? 5.790 8.106 -10.068 1.00 72.69 202 PRO A C 1
ATOM 1579 O O . PRO A 1 202 ? 6.816 7.450 -10.246 1.00 72.69 202 PRO A O 1
ATOM 1582 N N . VAL A 1 203 ? 4.715 7.599 -9.454 1.00 73.62 203 VAL A N 1
ATOM 1583 C CA . VAL A 1 203 ? 4.639 6.234 -8.906 1.00 73.62 203 VAL A CA 1
ATOM 1584 C C . VAL A 1 203 ? 4.613 5.215 -10.039 1.00 73.62 203 VAL A C 1
ATOM 1586 O O . VAL A 1 203 ? 5.424 4.291 -10.045 1.00 73.62 203 VAL A O 1
ATOM 1589 N N . SER A 1 204 ? 3.761 5.425 -11.047 1.00 74.19 204 SER A N 1
ATOM 1590 C CA . SER A 1 204 ? 3.691 4.563 -12.233 1.00 74.19 204 SER A CA 1
ATOM 1591 C C . SER A 1 204 ? 5.053 4.455 -12.930 1.00 74.19 204 SER A C 1
ATOM 1593 O O . SER A 1 204 ? 5.496 3.365 -13.297 1.00 74.19 204 SER A O 1
ATOM 1595 N N . ARG A 1 205 ? 5.781 5.576 -13.033 1.00 76.38 205 ARG A N 1
ATOM 1596 C CA . ARG A 1 205 ? 7.125 5.625 -13.619 1.00 76.38 205 ARG A CA 1
ATOM 1597 C C . ARG A 1 205 ? 8.150 4.843 -12.798 1.00 76.38 205 ARG A C 1
ATOM 1599 O O . ARG A 1 205 ? 8.900 4.062 -13.376 1.00 76.38 205 ARG A O 1
ATOM 1606 N N . GLN A 1 206 ? 8.151 4.991 -11.473 1.00 77.62 206 GLN A N 1
ATOM 1607 C CA . GLN A 1 206 ? 9.047 4.242 -10.580 1.00 77.62 206 GLN A CA 1
ATOM 1608 C C . GLN A 1 206 ? 8.754 2.737 -10.579 1.00 77.62 206 GLN A C 1
ATOM 1610 O O . GLN A 1 206 ? 9.681 1.936 -10.686 1.00 77.62 206 GLN A O 1
ATOM 1615 N N . VAL A 1 207 ? 7.479 2.340 -10.511 1.00 77.12 207 VAL A N 1
ATOM 1616 C CA . VAL A 1 207 ? 7.067 0.928 -10.577 1.00 77.12 207 VAL A CA 1
ATOM 1617 C C . VAL A 1 207 ? 7.478 0.321 -11.914 1.00 77.12 207 VAL A C 1
ATOM 1619 O O . VAL A 1 207 ? 8.077 -0.754 -11.957 1.00 77.12 207 VAL A O 1
ATOM 1622 N N . ARG A 1 208 ? 7.222 1.031 -13.017 1.00 82.00 208 ARG A N 1
ATOM 1623 C CA . ARG A 1 208 ? 7.644 0.608 -14.354 1.00 82.00 208 ARG A CA 1
ATOM 1624 C C . ARG A 1 208 ? 9.161 0.467 -14.453 1.00 82.00 208 ARG A C 1
ATOM 1626 O O . ARG A 1 208 ? 9.625 -0.531 -14.997 1.00 82.00 208 ARG A O 1
ATOM 1633 N N . HIS A 1 209 ? 9.921 1.423 -13.923 1.00 86.94 209 HIS A N 1
ATOM 1634 C CA . HIS A 1 209 ? 11.385 1.382 -13.898 1.00 86.94 209 HIS A CA 1
ATOM 1635 C C . HIS A 1 209 ? 11.894 0.155 -13.128 1.00 86.94 209 HIS A C 1
ATOM 1637 O O . HIS A 1 209 ? 12.630 -0.657 -13.689 1.00 86.94 209 HIS A O 1
ATOM 1643 N N . HIS A 1 210 ? 11.397 -0.069 -11.909 1.00 83.50 210 HIS A N 1
ATOM 1644 C CA . HIS A 1 210 ? 11.758 -1.232 -11.097 1.00 83.50 210 HIS A CA 1
ATOM 1645 C C . HIS A 1 210 ? 11.439 -2.563 -11.797 1.00 83.50 210 HIS A C 1
ATOM 1647 O O . HIS A 1 210 ? 12.297 -3.444 -11.883 1.00 83.50 210 HIS A O 1
ATOM 1653 N N . ASN A 1 211 ? 10.231 -2.696 -12.351 1.00 84.69 211 ASN A N 1
ATOM 1654 C CA . ASN A 1 211 ? 9.794 -3.912 -13.039 1.00 84.69 211 ASN A CA 1
ATOM 1655 C C . ASN A 1 211 ? 10.633 -4.202 -14.290 1.00 84.69 211 ASN A C 1
ATOM 1657 O O . ASN A 1 211 ? 10.949 -5.357 -14.574 1.00 84.69 211 ASN A O 1
ATOM 1661 N N . LEU A 1 212 ? 11.011 -3.167 -15.044 1.00 91.31 212 LEU A N 1
ATOM 1662 C CA . LEU A 1 212 ? 11.866 -3.323 -16.219 1.00 91.31 212 LEU A CA 1
ATOM 1663 C C . LEU A 1 212 ? 13.292 -3.706 -15.828 1.00 91.31 212 LEU A C 1
ATOM 1665 O O . LEU A 1 212 ? 13.873 -4.569 -16.480 1.00 91.31 212 LEU A O 1
ATOM 1669 N N . LEU A 1 213 ? 13.833 -3.141 -14.747 1.00 91.19 213 LEU A N 1
ATOM 1670 C CA . LEU A 1 213 ? 15.147 -3.526 -14.242 1.00 91.19 213 LEU A CA 1
ATOM 1671 C C . LEU A 1 213 ? 15.167 -4.990 -13.779 1.00 91.19 213 LEU A C 1
ATOM 1673 O O . LEU A 1 213 ? 16.083 -5.729 -14.131 1.00 91.19 213 LEU A O 1
ATOM 1677 N N . GLN A 1 214 ? 14.141 -5.437 -13.048 1.00 87.19 214 GLN A N 1
ATOM 1678 C CA . GLN A 1 214 ? 13.999 -6.850 -12.680 1.00 87.19 214 GLN A CA 1
ATOM 1679 C C . GLN A 1 214 ? 13.894 -7.754 -13.911 1.00 87.19 214 GLN A C 1
ATOM 1681 O O . GLN A 1 214 ? 14.567 -8.781 -13.980 1.00 87.19 214 GLN A O 1
ATOM 1686 N N . TRP A 1 215 ? 13.083 -7.364 -14.898 1.00 91.62 215 TRP A N 1
ATOM 1687 C CA . TRP A 1 215 ? 12.952 -8.107 -16.147 1.00 91.62 215 TRP A CA 1
ATOM 1688 C C . TRP A 1 215 ? 14.289 -8.226 -16.892 1.00 91.62 215 TRP A C 1
ATOM 1690 O O . TRP A 1 215 ? 14.591 -9.308 -17.385 1.00 91.62 215 TRP A O 1
ATOM 1700 N N . LEU A 1 216 ? 15.112 -7.171 -16.929 1.00 93.38 216 LEU A N 1
ATOM 1701 C CA . LEU A 1 216 ? 16.451 -7.214 -17.533 1.00 93.38 216 LEU A CA 1
ATOM 1702 C C . LEU A 1 216 ? 17.344 -8.253 -16.847 1.00 93.38 216 LEU A C 1
ATOM 1704 O O . LEU A 1 216 ? 17.889 -9.127 -17.518 1.00 93.38 216 LEU A O 1
ATOM 1708 N N . TRP A 1 217 ? 17.409 -8.227 -15.514 1.00 91.75 217 TRP A N 1
ATOM 1709 C CA . TRP A 1 217 ? 18.194 -9.191 -14.738 1.00 91.75 217 TRP A CA 1
ATOM 1710 C C . TRP A 1 217 ? 17.715 -10.638 -14.884 1.00 91.75 217 TRP A C 1
ATOM 1712 O O . TRP A 1 217 ? 18.528 -11.556 -14.823 1.00 91.75 217 TRP A O 1
ATOM 1722 N N . GLN A 1 218 ? 16.414 -10.860 -15.069 1.00 87.62 218 GLN A N 1
ATOM 1723 C CA . GLN A 1 218 ? 15.850 -12.203 -15.220 1.00 87.62 218 GLN A CA 1
ATOM 1724 C C . GLN A 1 218 ? 15.967 -12.742 -16.650 1.00 87.62 218 GLN A C 1
ATOM 1726 O O . GLN A 1 218 ? 16.245 -13.924 -16.837 1.00 87.62 218 GLN A O 1
ATOM 1731 N N . ALA A 1 219 ? 15.718 -11.901 -17.655 1.00 89.00 219 ALA A N 1
ATOM 1732 C CA . ALA A 1 219 ? 15.641 -12.320 -19.052 1.00 89.00 219 ALA A CA 1
ATOM 1733 C C . ALA A 1 219 ? 16.990 -12.247 -19.786 1.00 89.00 219 ALA A C 1
ATOM 1735 O O . ALA A 1 219 ? 17.196 -13.023 -20.717 1.00 89.00 219 ALA A O 1
ATOM 1736 N N . TYR A 1 220 ? 17.886 -11.339 -19.379 1.00 92.50 220 TYR A N 1
ATOM 1737 C CA . TYR A 1 220 ? 19.186 -11.081 -20.019 1.00 92.50 220 TYR A CA 1
ATOM 1738 C C . TYR A 1 220 ? 20.289 -10.846 -18.968 1.00 92.50 220 TYR A C 1
ATOM 1740 O O . TYR A 1 220 ? 20.862 -9.752 -18.904 1.00 92.50 220 TYR A O 1
ATOM 1748 N N . PRO A 1 221 ? 20.561 -11.820 -18.078 1.00 91.50 221 PRO A N 1
ATOM 1749 C CA . PRO A 1 221 ? 21.462 -11.624 -16.942 1.00 91.50 221 PRO A CA 1
ATOM 1750 C C . PRO A 1 221 ? 22.892 -11.262 -17.363 1.00 91.50 221 PRO A C 1
ATOM 1752 O O . PRO A 1 221 ? 23.486 -10.359 -16.774 1.00 91.50 221 PRO A O 1
ATOM 1755 N N . ASP A 1 222 ? 23.429 -11.919 -18.394 1.00 93.25 222 ASP A N 1
ATOM 1756 C CA . ASP A 1 222 ? 24.823 -11.750 -18.818 1.00 93.25 222 ASP A CA 1
ATOM 1757 C C . ASP A 1 222 ? 25.053 -10.393 -19.495 1.00 93.25 222 ASP A C 1
ATOM 1759 O O . ASP A 1 222 ? 26.041 -9.705 -19.223 1.00 93.25 222 ASP A O 1
ATOM 1763 N N . GLU A 1 223 ? 24.138 -9.974 -20.370 1.00 93.00 223 GLU A N 1
ATOM 1764 C CA . GLU A 1 223 ? 24.201 -8.674 -21.035 1.00 93.00 223 GLU A CA 1
ATOM 1765 C C . GLU A 1 223 ? 23.955 -7.531 -20.048 1.00 93.00 223 GLU A C 1
ATOM 1767 O O . GLU A 1 223 ? 24.648 -6.513 -20.095 1.00 93.00 223 GLU A O 1
ATOM 1772 N N . THR A 1 224 ? 23.016 -7.713 -19.114 1.00 92.75 224 THR A N 1
ATOM 1773 C CA . THR A 1 224 ? 22.735 -6.725 -18.064 1.00 92.75 224 THR A CA 1
ATOM 1774 C C . THR A 1 224 ? 23.936 -6.554 -17.135 1.00 92.75 224 THR A C 1
ATOM 1776 O O . THR A 1 224 ? 24.316 -5.419 -16.842 1.00 92.75 224 THR A O 1
ATOM 1779 N N . ALA A 1 225 ? 24.582 -7.651 -16.721 1.00 92.00 225 ALA A N 1
ATOM 1780 C CA . ALA A 1 225 ? 25.797 -7.605 -15.909 1.00 92.00 225 ALA A CA 1
ATOM 1781 C C . ALA A 1 225 ? 26.928 -6.859 -16.628 1.00 92.00 225 ALA A C 1
ATOM 1783 O O . ALA A 1 225 ? 27.519 -5.943 -16.061 1.00 92.00 225 ALA A O 1
ATOM 1784 N N . ARG A 1 226 ? 27.168 -7.185 -17.903 1.00 92.56 226 ARG A N 1
ATOM 1785 C CA . ARG A 1 226 ? 28.200 -6.535 -18.722 1.00 92.56 226 ARG A CA 1
ATOM 1786 C C . ARG A 1 226 ? 27.956 -5.038 -18.884 1.00 92.56 226 ARG A C 1
ATOM 1788 O O . ARG A 1 226 ? 28.891 -4.248 -18.819 1.00 92.56 226 ARG A O 1
ATOM 1795 N N . LEU A 1 227 ? 26.703 -4.629 -19.082 1.00 92.00 227 LEU A N 1
ATOM 1796 C CA . LEU A 1 227 ? 26.357 -3.214 -19.157 1.00 92.00 227 LEU A CA 1
ATOM 1797 C C . LEU A 1 227 ? 26.623 -2.510 -17.814 1.00 92.00 227 LEU A C 1
ATOM 1799 O O . LEU A 1 227 ? 27.242 -1.443 -17.796 1.00 92.00 227 LEU A O 1
ATOM 1803 N N . ALA A 1 228 ? 26.232 -3.133 -16.697 1.00 91.31 228 ALA A N 1
ATOM 1804 C CA . ALA A 1 228 ? 26.410 -2.600 -15.344 1.00 91.31 228 ALA A CA 1
ATOM 1805 C C . ALA A 1 228 ? 27.878 -2.367 -14.945 1.00 91.31 228 ALA A C 1
ATOM 1807 O O . ALA A 1 228 ? 28.148 -1.543 -14.074 1.00 91.31 228 ALA A O 1
ATOM 1808 N N . GLU A 1 229 ? 28.831 -3.052 -15.585 1.00 91.75 229 GLU A N 1
ATOM 1809 C CA . GLU A 1 229 ? 30.269 -2.811 -15.390 1.00 91.75 229 GLU A CA 1
ATOM 1810 C C . GLU A 1 229 ? 30.710 -1.423 -15.882 1.00 91.75 229 GLU A C 1
ATOM 1812 O O . GLU A 1 229 ? 31.723 -0.894 -15.425 1.00 91.75 229 GLU A O 1
ATOM 1817 N N . SER A 1 230 ? 29.959 -0.829 -16.814 1.00 88.12 230 SER A N 1
ATOM 1818 C CA . SER A 1 230 ? 30.327 0.417 -17.497 1.00 88.12 230 SER A CA 1
ATOM 1819 C C . SER A 1 230 ? 29.416 1.604 -17.180 1.00 88.12 230 SER A C 1
ATOM 1821 O O . SER A 1 230 ? 29.853 2.750 -17.300 1.00 88.12 230 SER A O 1
ATOM 1823 N N . VAL A 1 231 ? 28.166 1.357 -16.770 1.00 90.69 231 VAL A N 1
ATOM 1824 C CA . VAL A 1 231 ? 27.170 2.407 -16.513 1.00 90.69 231 VAL A CA 1
ATOM 1825 C C . VAL A 1 231 ? 26.334 2.127 -15.267 1.00 90.69 231 VAL A C 1
ATOM 1827 O O . VAL A 1 231 ? 26.083 0.980 -14.896 1.00 90.69 231 VAL A O 1
ATOM 1830 N N . HIS A 1 232 ? 25.811 3.191 -14.655 1.00 90.88 232 HIS A N 1
ATOM 1831 C CA . HIS A 1 232 ? 24.757 3.069 -13.652 1.00 90.88 232 HIS A CA 1
ATOM 1832 C C . HIS A 1 232 ? 23.442 2.662 -14.330 1.00 90.88 232 HIS A C 1
ATOM 1834 O O . HIS A 1 232 ? 22.829 3.456 -15.043 1.00 90.88 232 HIS A O 1
ATOM 1840 N N . LEU A 1 233 ? 22.993 1.422 -14.098 1.00 89.50 233 LEU A N 1
ATOM 1841 C CA . LEU A 1 233 ? 21.809 0.861 -14.765 1.00 89.50 233 LEU A CA 1
ATOM 1842 C C . LEU A 1 233 ? 20.532 1.685 -14.563 1.00 89.50 233 LEU A C 1
ATOM 1844 O O . LEU A 1 233 ? 19.713 1.756 -15.475 1.00 89.50 233 LEU A O 1
ATOM 1848 N N . ASN A 1 234 ? 20.359 2.315 -13.397 1.00 87.81 234 ASN A N 1
ATOM 1849 C CA . ASN A 1 234 ? 19.188 3.152 -13.134 1.00 87.81 234 ASN A CA 1
ATOM 1850 C C . ASN A 1 234 ? 19.136 4.362 -14.071 1.00 87.81 234 ASN A C 1
ATOM 1852 O O . ASN A 1 234 ? 18.093 4.609 -14.677 1.00 87.81 234 ASN A O 1
ATOM 1856 N N . ASP A 1 235 ? 20.264 5.058 -14.223 1.00 90.12 235 ASP A N 1
ATOM 1857 C CA . ASP A 1 235 ? 20.385 6.230 -15.092 1.00 90.12 235 ASP A CA 1
ATOM 1858 C C . ASP A 1 235 ? 20.284 5.828 -16.564 1.00 90.12 235 ASP A C 1
ATOM 1860 O O . ASP A 1 235 ? 19.632 6.505 -17.356 1.00 90.12 235 ASP A O 1
ATOM 1864 N N . TRP A 1 236 ? 20.881 4.691 -16.932 1.00 94.38 236 TRP A N 1
ATOM 1865 C CA . TRP A 1 236 ? 20.763 4.147 -18.280 1.00 94.38 236 TRP A CA 1
ATOM 1866 C C . TRP A 1 236 ? 19.307 3.813 -18.628 1.00 94.38 236 TRP A C 1
ATOM 1868 O O . TRP A 1 236 ? 18.815 4.241 -19.670 1.00 94.38 236 TRP A O 1
ATOM 1878 N N . LEU A 1 237 ? 18.588 3.102 -17.753 1.00 94.06 237 LEU A N 1
ATOM 1879 C CA . LEU A 1 237 ? 17.189 2.732 -17.985 1.00 94.06 237 LEU A CA 1
ATOM 1880 C C . LEU A 1 237 ? 16.300 3.976 -18.087 1.00 94.06 237 LEU A C 1
ATOM 1882 O O . LEU A 1 237 ? 15.439 4.059 -18.960 1.00 94.06 237 LEU A O 1
ATOM 1886 N N . GLU A 1 238 ? 16.550 4.969 -17.241 1.00 90.94 238 GLU A N 1
ATOM 1887 C CA . GLU A 1 238 ? 15.864 6.257 -17.268 1.00 90.94 238 GLU A CA 1
ATOM 1888 C C . GLU A 1 238 ? 16.079 7.005 -18.598 1.00 90.94 238 GLU A C 1
ATOM 1890 O O . GLU A 1 238 ? 15.129 7.541 -19.181 1.00 90.94 238 GLU A O 1
ATOM 1895 N N . GLN A 1 239 ? 17.302 6.981 -19.137 1.00 92.25 239 GLN A N 1
ATOM 1896 C CA . GLN A 1 239 ? 17.605 7.524 -20.464 1.00 92.25 239 GLN A CA 1
ATOM 1897 C C . GLN A 1 239 ? 16.855 6.771 -21.569 1.00 92.25 239 GLN A C 1
ATOM 1899 O O . GLN A 1 239 ? 16.260 7.413 -22.436 1.00 92.25 239 GLN A O 1
ATOM 1904 N N . GLN A 1 240 ? 16.814 5.434 -21.519 1.00 94.00 240 GLN A N 1
ATOM 1905 C CA . GLN A 1 240 ? 16.079 4.633 -22.506 1.00 94.00 240 GLN A CA 1
ATOM 1906 C C . GLN A 1 240 ? 14.572 4.918 -22.473 1.00 94.00 240 GLN A C 1
ATOM 1908 O O . GLN A 1 240 ? 13.934 5.033 -23.520 1.00 94.00 240 GLN A O 1
ATOM 1913 N N . LEU A 1 241 ? 13.990 5.067 -21.280 1.00 91.44 241 LEU A N 1
ATOM 1914 C CA . LEU A 1 241 ? 12.574 5.405 -21.127 1.00 91.44 241 LEU A CA 1
ATOM 1915 C C . LEU A 1 241 ? 12.269 6.816 -21.636 1.00 91.44 241 LEU A C 1
ATOM 1917 O O . LEU A 1 241 ? 11.304 6.995 -22.374 1.00 91.44 241 LEU A O 1
ATOM 1921 N N . THR A 1 242 ? 13.126 7.790 -21.330 1.00 91.75 242 THR A N 1
ATOM 1922 C CA . THR A 1 242 ? 13.004 9.159 -21.855 1.00 91.75 242 THR A CA 1
ATOM 1923 C C . THR A 1 242 ? 13.091 9.175 -23.386 1.00 91.75 242 THR A C 1
ATOM 1925 O O . THR A 1 242 ? 12.318 9.853 -24.060 1.00 91.75 242 THR A O 1
ATOM 1928 N N . GLN A 1 243 ? 13.992 8.380 -23.964 1.00 92.12 243 GLN A N 1
ATOM 1929 C CA . GLN A 1 243 ? 14.136 8.247 -25.411 1.00 92.12 243 GLN A CA 1
ATOM 1930 C C . GLN A 1 243 ? 12.896 7.613 -26.060 1.00 92.12 243 GLN A C 1
ATOM 1932 O O . GLN A 1 243 ? 12.405 8.118 -27.072 1.00 92.12 243 GLN A O 1
ATOM 1937 N N . ALA A 1 244 ? 12.344 6.559 -25.455 1.00 92.25 244 ALA A N 1
ATOM 1938 C CA . ALA A 1 244 ? 11.088 5.962 -25.894 1.00 92.25 244 ALA A CA 1
ATOM 1939 C C . ALA A 1 244 ? 9.925 6.965 -25.838 1.00 92.25 244 ALA A C 1
ATOM 1941 O O . ALA A 1 244 ? 9.146 7.053 -26.788 1.00 92.25 244 ALA A O 1
ATOM 1942 N N . GLU 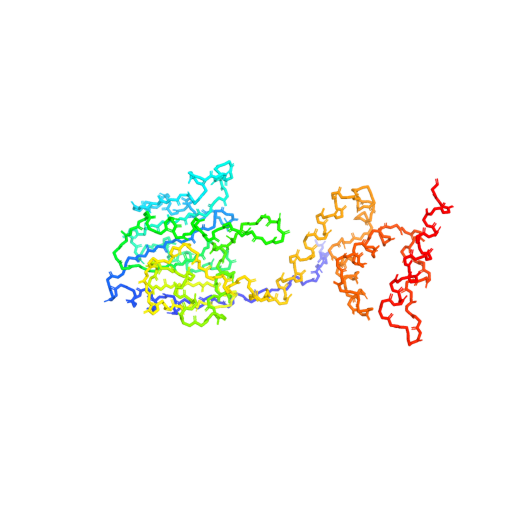A 1 245 ? 9.838 7.771 -24.777 1.00 90.50 245 GLU A N 1
ATOM 1943 C CA . GLU A 1 245 ? 8.847 8.844 -24.651 1.00 90.50 245 GLU A CA 1
ATOM 1944 C C . GLU A 1 245 ? 8.988 9.884 -25.774 1.00 90.50 245 GLU A C 1
ATOM 1946 O O . GLU A 1 245 ? 7.989 10.225 -26.411 1.00 90.50 245 GLU A O 1
ATOM 1951 N N . CYS A 1 246 ? 10.213 10.327 -26.089 1.00 90.56 246 CYS A N 1
ATOM 1952 C CA . CYS A 1 246 ? 10.478 11.238 -27.210 1.00 90.56 246 CYS A CA 1
ATOM 1953 C C . CYS A 1 246 ? 10.058 10.656 -28.568 1.00 90.56 246 CYS A C 1
ATOM 1955 O O . CYS A 1 246 ? 9.644 11.403 -29.455 1.00 90.56 246 CYS A O 1
ATOM 1957 N N . TRP A 1 247 ? 10.144 9.336 -28.743 1.00 92.38 247 TRP A N 1
ATOM 1958 C CA . TRP A 1 247 ? 9.677 8.647 -29.949 1.00 92.38 247 TRP A CA 1
ATOM 1959 C C . TRP A 1 247 ? 8.187 8.313 -29.940 1.00 92.38 247 TRP A C 1
ATOM 1961 O O . TRP A 1 247 ? 7.680 7.794 -30.934 1.00 92.38 247 TRP A O 1
ATOM 1971 N N . GLY A 1 248 ? 7.482 8.579 -28.840 1.00 90.88 248 GLY A N 1
ATOM 1972 C CA . GLY A 1 248 ? 6.086 8.190 -28.666 1.00 90.88 248 GLY A CA 1
ATOM 1973 C C . GLY A 1 248 ? 5.881 6.681 -28.506 1.00 90.88 248 GLY A C 1
ATOM 1974 O O . GLY A 1 248 ? 4.781 6.197 -28.756 1.00 90.88 248 GLY A O 1
ATOM 1975 N N . TRP A 1 249 ? 6.912 5.931 -28.109 1.00 92.75 249 TRP A N 1
ATOM 1976 C CA . TRP A 1 249 ? 6.823 4.495 -27.846 1.00 92.75 249 TRP A CA 1
ATOM 1977 C C . TRP A 1 249 ? 6.276 4.268 -26.437 1.00 92.75 249 TRP A C 1
ATOM 1979 O O . TRP A 1 249 ? 6.931 4.579 -25.441 1.00 92.75 249 TRP A O 1
ATOM 1989 N N . ARG A 1 250 ? 5.049 3.756 -26.350 1.00 86.00 250 ARG A N 1
ATOM 1990 C CA . ARG A 1 250 ? 4.311 3.609 -25.085 1.00 86.00 250 ARG A CA 1
ATOM 1991 C C . ARG A 1 250 ? 3.963 2.162 -24.761 1.00 86.00 250 ARG A C 1
ATOM 1993 O O . ARG A 1 250 ? 3.839 1.844 -23.581 1.00 86.00 250 ARG A O 1
ATOM 2000 N N . GLU A 1 251 ? 3.883 1.299 -25.770 1.00 86.56 251 GLU A N 1
ATOM 2001 C CA . GLU A 1 251 ? 3.470 -0.092 -25.589 1.00 86.56 251 GLU A CA 1
ATOM 2002 C C . GLU A 1 251 ? 4.575 -0.937 -24.928 1.00 86.56 251 GLU A C 1
ATOM 2004 O O . GLU A 1 251 ? 5.762 -0.757 -25.245 1.00 86.56 251 GLU A O 1
ATOM 2009 N N . PRO A 1 252 ? 4.233 -1.891 -24.040 1.00 85.38 252 PRO A N 1
ATOM 2010 C CA . PRO A 1 252 ? 5.209 -2.754 -23.371 1.00 85.38 252 PRO A CA 1
ATOM 2011 C C . PRO A 1 252 ? 6.167 -3.466 -24.335 1.00 85.38 252 PRO A C 1
ATOM 2013 O O . PRO A 1 252 ? 7.361 -3.591 -24.052 1.00 85.38 252 PRO A O 1
ATOM 2016 N N . GLU A 1 253 ? 5.674 -3.902 -25.493 1.00 88.44 253 GLU A N 1
ATOM 2017 C CA . GLU A 1 253 ? 6.448 -4.589 -26.527 1.00 88.44 253 GLU A CA 1
ATOM 2018 C C . GLU A 1 253 ? 7.501 -3.674 -27.156 1.00 88.44 253 GLU A C 1
ATOM 2020 O O . GLU A 1 253 ? 8.625 -4.114 -27.408 1.00 88.44 253 GLU A O 1
ATOM 2025 N N . GLN A 1 254 ? 7.171 -2.398 -27.378 1.00 92.06 254 GLN A N 1
ATOM 2026 C CA . GLN A 1 254 ? 8.096 -1.410 -27.942 1.00 92.06 254 GLN A CA 1
ATOM 2027 C C . GLN A 1 254 ? 9.260 -1.148 -26.985 1.00 92.06 254 GLN A C 1
ATOM 2029 O O . GLN A 1 254 ? 10.419 -1.080 -27.391 1.00 92.06 254 GLN A O 1
ATOM 2034 N N . ILE A 1 255 ? 8.951 -1.065 -25.694 1.00 92.81 255 ILE A N 1
ATOM 2035 C CA . ILE A 1 255 ? 9.916 -0.774 -24.633 1.00 92.81 255 ILE A CA 1
ATOM 2036 C C . ILE A 1 255 ? 10.829 -1.966 -24.394 1.00 92.81 255 ILE A C 1
ATOM 2038 O O . ILE A 1 255 ? 12.045 -1.815 -24.368 1.00 92.81 255 ILE A O 1
ATOM 2042 N N . ARG A 1 256 ? 10.268 -3.175 -24.290 1.00 92.38 256 ARG A N 1
ATOM 2043 C CA . ARG A 1 256 ? 11.067 -4.402 -24.173 1.00 92.38 256 ARG A CA 1
ATOM 2044 C C . ARG A 1 256 ? 11.955 -4.608 -25.397 1.00 92.38 256 ARG A C 1
ATOM 2046 O O . ARG A 1 256 ? 13.105 -5.013 -25.247 1.00 92.38 256 ARG A O 1
ATOM 2053 N N . PHE A 1 257 ? 11.448 -4.303 -26.594 1.00 93.50 257 PHE A N 1
ATOM 2054 C CA . PHE A 1 257 ? 12.246 -4.329 -27.817 1.00 93.50 257 PHE A CA 1
ATOM 2055 C C . PHE A 1 257 ? 13.421 -3.348 -27.742 1.00 93.50 257 PHE A C 1
ATOM 2057 O O . PHE A 1 257 ? 14.548 -3.759 -28.012 1.00 93.50 257 PHE A O 1
ATOM 2064 N N . LEU A 1 258 ? 13.181 -2.094 -27.342 1.00 94.56 258 LEU A N 1
ATOM 2065 C CA . LEU A 1 258 ? 14.237 -1.099 -27.165 1.00 94.56 258 LEU A CA 1
ATOM 2066 C C . LEU A 1 258 ? 15.309 -1.600 -26.193 1.00 94.56 258 LEU A C 1
ATOM 2068 O O . LEU A 1 258 ? 16.473 -1.721 -26.566 1.00 94.56 258 LEU A O 1
ATOM 2072 N N . LEU A 1 259 ? 14.900 -1.941 -24.970 1.00 94.56 259 LEU A N 1
ATOM 2073 C CA . LEU A 1 259 ? 15.823 -2.293 -23.898 1.00 94.56 259 LEU A CA 1
ATOM 2074 C C . LEU A 1 259 ? 16.676 -3.509 -24.253 1.00 94.56 259 LEU A C 1
ATOM 2076 O O . LEU A 1 259 ? 17.893 -3.447 -24.120 1.00 94.56 259 LEU A O 1
ATOM 2080 N N . ARG A 1 260 ? 16.065 -4.576 -24.786 1.00 93.44 260 ARG A N 1
ATOM 2081 C CA . ARG A 1 260 ? 16.783 -5.792 -25.195 1.00 93.44 260 ARG A CA 1
ATOM 2082 C C . ARG A 1 260 ? 17.941 -5.491 -26.146 1.00 93.44 260 ARG A C 1
ATOM 2084 O O . ARG A 1 260 ? 19.009 -6.069 -26.003 1.00 93.44 260 ARG A O 1
ATOM 2091 N N . HIS A 1 261 ? 17.717 -4.643 -27.146 1.00 91.81 261 HIS A N 1
ATOM 2092 C CA . HIS A 1 261 ? 18.723 -4.389 -28.180 1.00 91.81 261 HIS A CA 1
ATOM 2093 C C . HIS A 1 261 ? 19.708 -3.291 -27.775 1.00 91.81 261 HIS A C 1
ATOM 2095 O O . HIS A 1 261 ? 20.828 -3.274 -28.270 1.00 91.81 261 HIS A O 1
ATOM 2101 N N . GLN A 1 262 ? 19.329 -2.410 -26.849 1.00 92.50 262 GLN A N 1
ATOM 2102 C CA . GLN A 1 262 ? 20.226 -1.409 -26.269 1.00 92.50 262 GLN A CA 1
ATOM 2103 C C . GLN A 1 262 ? 21.200 -2.000 -25.240 1.00 92.50 262 GLN A C 1
ATOM 2105 O O . GLN A 1 262 ? 22.226 -1.386 -24.965 1.00 92.50 262 GLN A O 1
ATOM 2110 N N . LEU A 1 263 ? 20.927 -3.204 -24.717 1.00 90.38 263 LEU A N 1
ATOM 2111 C CA . LEU A 1 263 ? 21.897 -3.973 -23.926 1.00 90.38 263 LEU A CA 1
ATOM 2112 C C . LEU A 1 263 ? 23.141 -4.381 -24.735 1.00 90.38 263 LEU A C 1
ATOM 2114 O O . LEU A 1 263 ? 24.199 -4.614 -24.156 1.00 90.38 263 LEU A O 1
ATOM 2118 N N . LEU A 1 264 ? 23.016 -4.497 -26.061 1.00 87.69 264 LEU A N 1
ATOM 2119 C CA . LEU A 1 264 ? 24.080 -4.973 -26.943 1.00 87.69 264 LEU A CA 1
ATOM 2120 C C . LEU A 1 264 ? 24.852 -3.778 -27.526 1.00 87.69 264 LEU A C 1
ATOM 2122 O O . LEU A 1 264 ? 24.259 -3.003 -28.285 1.00 87.69 264 LEU A O 1
ATOM 2126 N N . PRO A 1 265 ? 26.155 -3.607 -27.227 1.00 83.19 265 PRO A N 1
ATOM 2127 C CA . PRO A 1 265 ? 26.940 -2.467 -27.709 1.00 83.19 265 PRO A CA 1
ATOM 2128 C C . PRO A 1 265 ? 26.949 -2.314 -29.235 1.00 83.19 265 PRO A C 1
ATOM 2130 O O . PRO A 1 265 ? 26.986 -1.198 -29.751 1.00 83.19 265 PRO A O 1
ATOM 2133 N N . GLU A 1 266 ? 26.887 -3.426 -29.969 1.00 84.81 266 GLU A N 1
ATOM 2134 C CA . GLU A 1 266 ? 26.895 -3.439 -31.433 1.00 84.81 266 GLU A CA 1
ATOM 2135 C C . GLU A 1 266 ? 25.598 -2.865 -32.018 1.00 84.81 266 GLU A C 1
ATOM 2137 O O . GLU A 1 266 ? 25.598 -2.279 -33.103 1.00 84.81 266 GLU A O 1
ATOM 2142 N N . LEU A 1 267 ? 24.485 -3.024 -31.297 1.00 86.44 267 LEU A N 1
ATOM 2143 C CA . LEU A 1 267 ? 23.162 -2.597 -31.741 1.00 86.44 267 LEU A CA 1
ATOM 2144 C C . LEU A 1 267 ? 22.735 -1.268 -31.118 1.00 86.44 267 LEU A C 1
ATOM 2146 O O . LEU A 1 267 ? 21.972 -0.540 -31.751 1.00 86.44 267 LEU A O 1
ATOM 2150 N N . SER A 1 268 ? 23.232 -0.909 -29.934 1.00 86.00 268 SER A N 1
ATOM 2151 C CA . SER A 1 268 ? 22.869 0.334 -29.238 1.00 86.00 268 SER A CA 1
ATOM 2152 C C . SER A 1 268 ? 23.190 1.586 -30.062 1.00 86.00 268 SER A C 1
ATOM 2154 O O . SER A 1 268 ? 22.401 2.529 -30.109 1.00 86.00 268 SER A O 1
ATOM 2156 N N . SER A 1 269 ? 24.297 1.548 -30.811 1.00 86.62 269 SER A N 1
ATOM 2157 C CA . SER A 1 269 ? 24.769 2.644 -31.671 1.00 86.62 269 SER A CA 1
ATOM 2158 C C . SER A 1 269 ? 24.252 2.572 -33.116 1.00 86.62 269 SER A C 1
ATOM 2160 O O . SER A 1 269 ? 24.710 3.321 -33.981 1.00 86.62 269 SER A O 1
ATOM 2162 N N . HIS A 1 270 ? 23.317 1.665 -33.420 1.00 89.00 270 HIS A N 1
ATOM 2163 C CA . HIS A 1 270 ? 22.858 1.452 -34.789 1.00 89.00 270 HIS A CA 1
ATOM 2164 C C . HIS A 1 270 ? 22.055 2.663 -35.318 1.00 89.00 270 HIS A C 1
ATOM 2166 O O . HIS A 1 270 ? 21.110 3.114 -34.667 1.00 89.00 270 HIS A O 1
ATOM 2172 N N . PRO A 1 271 ? 22.325 3.169 -36.540 1.00 87.81 271 PRO A N 1
ATOM 2173 C CA . PRO A 1 271 ? 21.683 4.383 -37.064 1.00 87.81 271 PRO A CA 1
ATOM 2174 C C . PRO A 1 271 ? 20.168 4.248 -37.274 1.00 87.81 271 PRO A C 1
ATOM 2176 O O . PRO A 1 271 ? 19.472 5.251 -37.422 1.00 87.81 271 PRO A O 1
ATOM 2179 N N . ALA A 1 272 ? 19.640 3.019 -37.286 1.00 88.62 272 ALA A N 1
ATOM 2180 C CA . ALA A 1 272 ? 18.204 2.781 -37.395 1.00 88.62 272 ALA A CA 1
ATOM 2181 C C . ALA A 1 272 ? 17.405 3.376 -36.227 1.00 88.62 272 ALA A C 1
ATOM 2183 O O . ALA A 1 272 ? 16.251 3.714 -36.453 1.00 88.62 272 ALA A O 1
ATOM 2184 N N . TRP A 1 273 ? 17.991 3.552 -35.039 1.00 91.19 273 TRP A N 1
ATOM 2185 C CA . TRP A 1 273 ? 17.286 4.132 -33.889 1.00 91.19 273 TRP A CA 1
ATOM 2186 C C . TRP A 1 273 ? 16.864 5.589 -34.088 1.00 91.19 273 TRP A C 1
ATOM 2188 O O . TRP A 1 273 ? 15.959 6.070 -33.416 1.00 91.19 273 TRP A O 1
ATOM 2198 N N . SER A 1 274 ? 17.505 6.315 -35.001 1.00 88.56 274 SER A N 1
ATOM 2199 C CA . SER A 1 274 ? 17.138 7.700 -35.275 1.00 88.56 274 SER A CA 1
ATOM 2200 C C . SER A 1 274 ? 15.829 7.759 -36.065 1.00 88.56 274 SER A C 1
ATOM 2202 O O . SER A 1 274 ? 15.733 7.216 -37.171 1.00 88.56 274 SER A O 1
ATOM 2204 N N . ALA A 1 275 ? 14.829 8.451 -35.513 1.00 86.38 275 ALA A N 1
ATOM 2205 C CA . ALA A 1 275 ? 13.564 8.710 -36.195 1.00 86.38 275 ALA A CA 1
ATOM 2206 C C . ALA A 1 275 ? 13.790 9.578 -37.443 1.00 86.38 275 ALA A C 1
ATOM 2208 O O . ALA A 1 275 ? 14.548 10.553 -37.416 1.00 86.38 275 ALA A O 1
ATOM 2209 N N . LYS A 1 276 ? 13.130 9.234 -38.551 1.00 88.69 276 LYS A N 1
ATOM 2210 C CA . LYS A 1 276 ? 13.176 10.038 -39.780 1.00 88.69 276 LYS A CA 1
ATOM 2211 C C . LYS A 1 276 ? 12.209 11.220 -39.677 1.00 88.69 276 LYS A C 1
ATOM 2213 O O . LYS A 1 276 ? 11.206 11.166 -38.971 1.00 88.69 276 LYS A O 1
ATOM 2218 N N . ALA A 1 277 ? 12.491 12.299 -40.408 1.00 85.25 277 ALA A N 1
ATOM 2219 C CA . ALA A 1 277 ? 11.618 13.471 -40.424 1.00 85.25 277 ALA A CA 1
ATOM 2220 C C . ALA A 1 277 ? 10.202 13.097 -40.906 1.00 85.25 277 ALA A C 1
ATOM 2222 O O . ALA A 1 277 ? 10.046 12.529 -41.986 1.00 85.25 277 ALA A O 1
ATOM 2223 N N . GLY A 1 278 ? 9.186 13.424 -40.101 1.00 83.56 278 GLY A N 1
ATOM 2224 C CA . GLY A 1 278 ? 7.779 13.125 -40.393 1.00 83.56 278 GLY A CA 1
ATOM 2225 C C . GLY A 1 278 ? 7.365 11.661 -40.192 1.00 83.56 278 GLY A C 1
ATOM 2226 O O . GLY A 1 278 ? 6.249 11.302 -40.553 1.00 83.56 278 GLY A O 1
ATOM 2227 N N . GLU A 1 279 ? 8.236 10.817 -39.635 1.00 90.19 279 GLU A N 1
ATOM 2228 C CA . GLU A 1 279 ? 7.929 9.414 -39.349 1.00 90.19 279 GLU A CA 1
ATOM 2229 C C . GLU A 1 279 ? 7.009 9.294 -38.125 1.00 90.19 279 GLU A C 1
ATOM 2231 O O . GLU A 1 279 ? 7.298 9.842 -37.061 1.00 90.19 279 GLU A O 1
ATOM 2236 N N . HIS A 1 280 ? 5.892 8.575 -38.269 1.00 90.81 280 HIS A N 1
ATOM 2237 C CA . HIS A 1 280 ? 4.974 8.330 -37.155 1.00 90.81 280 HIS A CA 1
ATOM 2238 C C . HIS A 1 280 ? 5.587 7.322 -36.156 1.00 90.81 280 HIS A C 1
ATOM 2240 O O . HIS A 1 280 ? 6.275 6.398 -36.602 1.00 90.81 280 HIS A O 1
ATOM 2246 N N . PRO A 1 281 ? 5.309 7.410 -34.837 1.00 90.50 281 PRO A N 1
ATOM 2247 C CA . PRO A 1 281 ? 5.862 6.500 -33.822 1.00 90.50 281 PRO A CA 1
ATOM 2248 C C . PRO A 1 281 ? 5.789 5.005 -34.170 1.00 90.50 281 PRO A C 1
ATOM 2250 O O . PRO A 1 281 ? 6.777 4.282 -34.038 1.00 90.50 281 PRO A O 1
ATOM 2253 N N . GLU A 1 282 ? 4.643 4.545 -34.679 1.00 90.69 282 GLU A N 1
ATOM 2254 C CA . GLU A 1 282 ? 4.443 3.147 -35.089 1.00 90.69 282 GLU A CA 1
ATOM 2255 C C . GLU A 1 282 ? 5.291 2.753 -36.303 1.00 90.69 282 GLU A C 1
ATOM 2257 O O . GLU A 1 282 ? 5.873 1.670 -36.333 1.00 90.69 282 GLU A O 1
ATOM 2262 N N . GLN A 1 283 ? 5.405 3.642 -37.294 1.00 91.44 283 GLN A N 1
ATOM 2263 C CA . GLN A 1 283 ? 6.230 3.410 -38.483 1.00 91.44 283 GLN A CA 1
ATOM 2264 C C . GLN A 1 283 ? 7.708 3.332 -38.100 1.00 91.44 283 GLN A C 1
ATOM 2266 O O . GLN A 1 283 ? 8.424 2.447 -38.572 1.00 91.44 283 GLN A O 1
ATOM 2271 N N . HIS A 1 284 ? 8.130 4.209 -37.185 1.00 93.69 284 HIS A N 1
ATOM 2272 C CA . HIS A 1 284 ? 9.468 4.187 -36.619 1.00 93.69 284 HIS A CA 1
ATOM 2273 C C . HIS A 1 284 ? 9.752 2.849 -35.923 1.00 93.69 284 HIS A C 1
ATOM 2275 O O . HIS A 1 284 ? 10.761 2.208 -36.215 1.00 93.69 284 HIS A O 1
ATOM 2281 N N . TYR A 1 285 ? 8.841 2.389 -35.060 1.00 93.12 285 TYR A N 1
ATOM 2282 C CA . TYR A 1 285 ? 8.978 1.110 -34.364 1.00 93.12 285 TYR A CA 1
ATOM 2283 C C . TYR A 1 285 ? 9.095 -0.075 -35.327 1.00 93.12 285 TYR A C 1
ATOM 2285 O O . TYR A 1 285 ? 10.032 -0.864 -35.208 1.00 93.12 285 TYR A O 1
ATOM 2293 N N . LEU A 1 286 ? 8.190 -0.186 -36.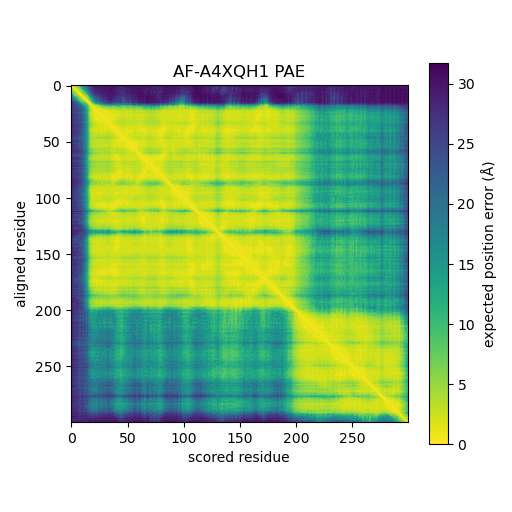305 1.00 92.38 286 LEU A N 1
ATOM 2294 C CA . LEU A 1 286 ? 8.205 -1.282 -37.277 1.00 92.38 286 LEU A CA 1
ATOM 2295 C C . LEU A 1 286 ? 9.513 -1.307 -38.074 1.00 92.38 286 LEU A C 1
ATOM 2297 O O . LEU A 1 286 ? 10.134 -2.359 -38.206 1.00 92.38 286 LEU A O 1
ATOM 2301 N N . ARG A 1 287 ? 9.992 -0.140 -38.520 1.00 93.94 287 ARG A N 1
ATOM 2302 C CA . ARG A 1 287 ? 11.273 -0.030 -39.223 1.00 93.94 287 ARG A CA 1
ATOM 2303 C C . ARG A 1 287 ? 12.447 -0.465 -38.348 1.00 93.94 287 ARG A C 1
ATOM 2305 O O . ARG A 1 287 ? 13.313 -1.197 -38.823 1.00 93.94 287 ARG A O 1
ATOM 2312 N N . CYS A 1 288 ? 12.511 0.004 -37.103 1.00 92.06 288 CYS A N 1
ATOM 2313 C CA . CYS A 1 288 ? 13.562 -0.395 -36.167 1.00 92.06 288 CYS A CA 1
ATOM 2314 C C . CYS A 1 288 ? 13.534 -1.901 -35.927 1.00 92.06 288 CYS A C 1
ATOM 2316 O O . CYS A 1 288 ? 14.577 -2.543 -36.004 1.00 92.06 288 CYS A O 1
ATOM 2318 N N . ARG A 1 289 ? 12.347 -2.475 -35.720 1.00 91.81 289 ARG A N 1
ATOM 2319 C CA . ARG A 1 289 ? 12.161 -3.914 -35.537 1.00 91.81 289 ARG A CA 1
ATOM 2320 C C . ARG A 1 289 ? 12.663 -4.720 -36.728 1.00 91.81 289 ARG A C 1
ATOM 2322 O O . ARG A 1 289 ? 13.381 -5.694 -36.526 1.00 91.81 289 ARG A O 1
ATOM 2329 N N . ASP A 1 290 ? 12.334 -4.303 -37.944 1.00 90.06 290 ASP A N 1
ATOM 2330 C CA . ASP A 1 290 ? 12.730 -5.032 -39.147 1.00 90.06 290 ASP A CA 1
ATOM 2331 C C . ASP A 1 290 ? 14.247 -4.916 -39.387 1.00 90.06 290 ASP A C 1
ATOM 2333 O O . ASP A 1 290 ? 14.927 -5.923 -39.570 1.00 90.06 290 ASP A O 1
ATOM 2337 N N . VAL A 1 291 ? 14.816 -3.707 -39.302 1.00 88.44 291 VAL A N 1
ATOM 2338 C CA . VAL A 1 291 ? 16.248 -3.475 -39.567 1.00 88.44 291 VAL A CA 1
ATOM 2339 C C . VAL A 1 291 ? 17.136 -4.077 -38.477 1.00 88.44 291 VAL A C 1
ATOM 2341 O O . VAL A 1 291 ? 18.087 -4.793 -38.780 1.00 88.44 291 VAL A O 1
ATOM 2344 N N . ILE A 1 292 ? 16.831 -3.823 -37.207 1.00 88.06 292 ILE A N 1
ATOM 2345 C CA . ILE A 1 292 ? 17.658 -4.282 -36.083 1.00 88.06 292 ILE A CA 1
ATOM 2346 C C . ILE A 1 292 ? 17.449 -5.773 -35.838 1.00 88.06 292 ILE A C 1
ATOM 2348 O O . ILE A 1 292 ? 18.418 -6.470 -35.549 1.00 88.06 292 ILE A O 1
ATOM 2352 N N . GLY A 1 293 ? 16.229 -6.277 -36.057 1.00 75.12 293 GLY A N 1
ATOM 2353 C CA . GLY A 1 293 ? 15.974 -7.711 -36.116 1.00 75.12 293 GLY A CA 1
ATOM 2354 C C . GLY A 1 293 ? 16.899 -8.366 -37.137 1.00 75.12 293 GLY A C 1
ATOM 2355 O O . GLY A 1 293 ? 17.692 -9.223 -36.770 1.00 75.12 293 GLY A O 1
ATOM 2356 N N . THR A 1 294 ? 16.899 -7.904 -38.396 1.00 72.50 294 THR A N 1
ATOM 2357 C CA . THR A 1 294 ? 17.792 -8.468 -39.430 1.00 72.50 294 THR A CA 1
ATOM 2358 C C . THR A 1 294 ? 19.280 -8.376 -39.085 1.00 72.50 294 THR A C 1
ATOM 2360 O O . THR A 1 294 ? 20.019 -9.322 -39.355 1.00 72.50 294 THR A O 1
ATOM 2363 N N . ALA A 1 295 ? 19.715 -7.291 -38.439 1.00 65.31 295 ALA A N 1
ATOM 2364 C CA . ALA A 1 295 ? 21.093 -7.136 -37.984 1.00 65.31 295 ALA A CA 1
ATOM 2365 C C . ALA A 1 295 ? 21.467 -8.142 -36.882 1.00 65.31 295 ALA A C 1
ATOM 2367 O O . ALA A 1 295 ? 22.597 -8.614 -36.864 1.00 65.31 295 ALA A O 1
ATOM 2368 N N . GLN A 1 296 ? 20.532 -8.536 -36.013 1.00 61.56 296 GLN A N 1
ATOM 2369 C CA . GLN A 1 296 ? 20.779 -9.507 -34.942 1.00 61.56 296 GLN A CA 1
ATOM 2370 C C . GLN A 1 296 ? 21.158 -10.904 -35.470 1.00 61.56 296 GLN A C 1
ATOM 2372 O O . GLN A 1 296 ? 21.968 -11.586 -34.849 1.00 61.56 296 GLN A O 1
ATOM 2377 N N . TRP A 1 297 ? 20.635 -11.321 -36.630 1.00 50.75 297 TRP A N 1
ATOM 2378 C CA . TRP A 1 297 ? 20.979 -12.609 -37.261 1.00 50.75 297 TRP A CA 1
ATOM 2379 C C . TRP A 1 297 ? 22.251 -12.575 -38.114 1.00 50.75 297 TRP A C 1
ATOM 2381 O O . TRP A 1 297 ? 22.733 -13.627 -38.517 1.00 50.75 297 TRP A O 1
ATOM 2391 N N . ALA A 1 298 ? 22.806 -11.396 -38.401 1.00 51.03 298 ALA A N 1
ATOM 2392 C CA . ALA A 1 298 ? 24.071 -11.288 -39.129 1.00 51.03 298 ALA A CA 1
ATOM 2393 C C . ALA A 1 298 ? 25.299 -11.570 -38.238 1.00 51.03 298 ALA A C 1
ATOM 2395 O O . ALA A 1 298 ? 26.402 -11.720 -38.760 1.00 51.03 298 ALA A O 1
ATOM 2396 N N . TRP A 1 299 ? 25.103 -11.640 -36.915 1.00 44.16 299 TRP A N 1
ATOM 2397 C CA . TRP A 1 299 ? 26.161 -11.779 -35.905 1.00 44.16 299 TRP A CA 1
ATOM 2398 C C . TRP A 1 299 ? 25.919 -12.920 -34.900 1.00 44.16 299 TRP A C 1
ATOM 2400 O O . TRP A 1 299 ? 26.632 -13.002 -33.901 1.00 44.16 299 TRP A O 1
ATOM 2410 N N . ALA A 1 300 ? 24.930 -13.784 -35.160 1.00 43.34 300 ALA A N 1
ATOM 2411 C CA . ALA A 1 300 ? 24.727 -15.059 -34.466 1.00 43.34 300 ALA A CA 1
ATOM 2412 C C . ALA A 1 300 ? 25.345 -16.200 -35.284 1.00 43.34 300 ALA A C 1
ATOM 2414 O O . ALA A 1 300 ? 25.964 -17.096 -34.669 1.00 43.34 300 ALA A O 1
#

Nearest PDB structures (foldseek):
  2cz4-assembly1_B  TM=4.801E-01  e=1.159E+00  Thermus thermophilus HB8
  2abo-assembly1_A  TM=2.554E-01  e=5.205E+00  Murid gammaherpesvirus 4

Secondary structure (DSSP, 8-state):
----PPPPP------------HHHHHHHHHHHHTTPEEEEEE-TTSSS-HHHHHHHTT-EEEEEETTTTSTTGGGGGG--EEEEES-TT-HHHHHHHT-GGG--EEEEEESS--HHHHHHHHHHHHEEEETTEEEE--TTSHHHHHHHHHHS-HHHHHHHHTTEEEEEEE-SSSEEEEE-SS----PSS---GGGSSPPPHHHHHHHHHHHHHHHHHHH-HHHHHHHHTTS-HHHHHHHHHHHHHHTT--SHHHHHHHHHHHTSHHHHT-GGGSPPTT--HHHHHHHHHHHHHHHHTT--

InterPro domains:
  IPR025391 Domain of unknown function DUF4123 [PF13503] (40-157)

Foldseek 3Di:
DYDDDDDDDDPDPPPCPFADCPVVVVVLVVLVVVVWWKKWWFFCPQPPRLVVVCVVVVQFPDKDFLCPPHPNVVVSNGGIMIGTGPDPPDPSVVVCSRPQVSQGFWMFIADPDDVVLVSQLQNQVQWDADPNDIHGDPCRRLQLVLLLLVPDDQVLNCSNCARTQKIWGDNNRHIDIGGNPDHHHDDPPDDDVSVVRDDDPVVVVVVVLVVVLVCCCVVPVPLSVVVVVPDDSSVVLVVLVVLCVVLVNDDPVLSNVSVVQCSDPVRVPDPLSDDDVPQHSVNSSVSSCVVSVVVVVVVD

pLDDT: mean 87.67, std 16.02, range [23.67, 98.62]